Protein AF-A0A2N0NJ42-F1 (afdb_monomer_lite)

Organism: NCBI:txid588596

Sequence (365 aa):
MCVWKLEKQKLGLGYQCKKGYKSMCVGWPGNDHNTCGKKFIERLTKAIWYIDPHLEKLRSRGCHLPLLFSSLPVYQQNGVYNEYYQRMKKKKSQLTRLELFQLANSIELSLAESWASKDSWQEVVLNVFELTSMMKKYFDHLDNTNNNMKALHESENPAREPSTNCNVRLISKCDEREIDSRYHSLDSDLTNRELFDFIDLNLYVPDDPIKKHDFIRNIQLSVLTGLYRYPHGNYLGTLNFIWREPDTNEINEDYETLKAQMIIRINDIIPVYCTRQMRKNVFQKYFLVRNLSKPVLRMLYHDLTGDASLANDKISKEMEERLRLMMLLEDLSIIIDLRTNNGFQGSKFDIFWDEFNRYFNEVIK

pLDDT: mean 83.14, std 11.49, range [41.06, 95.75]

Structure (mmCIF, N/CA/C/O backbone):
data_AF-A0A2N0NJ42-F1
#
_entry.id   AF-A0A2N0NJ42-F1
#
loop_
_atom_site.group_PDB
_atom_site.id
_atom_site.type_symbol
_atom_site.label_atom_id
_atom_site.label_alt_id
_atom_site.label_comp_id
_atom_site.label_asym_id
_atom_site.label_entity_id
_atom_site.label_seq_id
_atom_site.pdbx_PDB_ins_code
_atom_site.Cartn_x
_atom_site.Cartn_y
_atom_site.Cartn_z
_atom_site.occupancy
_atom_site.B_iso_or_equiv
_atom_site.auth_seq_id
_atom_site.auth_comp_id
_atom_site.auth_asym_id
_atom_site.auth_atom_id
_atom_site.pdbx_PDB_model_num
ATOM 1 N N . MET A 1 1 ? -3.484 -9.681 -35.827 1.00 44.56 1 MET A N 1
ATOM 2 C CA . MET A 1 1 ? -3.671 -8.237 -36.121 1.00 44.56 1 MET A CA 1
ATOM 3 C C . MET A 1 1 ? -3.035 -7.270 -35.097 1.00 44.56 1 MET A C 1
ATOM 5 O O . MET A 1 1 ? -2.786 -6.130 -35.461 1.00 44.56 1 MET A O 1
ATOM 9 N N . CYS A 1 2 ? -2.727 -7.678 -33.850 1.00 55.16 2 CYS A N 1
ATOM 10 C CA . CYS A 1 2 ? -2.165 -6.769 -32.826 1.00 55.16 2 CYS A CA 1
ATOM 11 C C . CYS A 1 2 ? -0.642 -6.527 -32.889 1.00 55.16 2 CYS A C 1
ATOM 13 O O . CYS A 1 2 ? -0.209 -5.415 -32.610 1.00 55.16 2 CYS A O 1
ATOM 15 N N . VAL A 1 3 ? 0.169 -7.524 -33.266 1.00 51.09 3 VAL A N 1
ATOM 16 C CA . VAL A 1 3 ? 1.648 -7.420 -33.233 1.00 51.09 3 VAL A CA 1
ATOM 17 C C . VAL A 1 3 ? 2.171 -6.380 -34.232 1.00 51.09 3 VAL A C 1
ATOM 19 O O . VAL A 1 3 ? 2.843 -5.437 -33.833 1.00 51.09 3 VAL A O 1
ATOM 22 N N . TRP A 1 4 ? 1.732 -6.458 -35.491 1.00 46.22 4 TRP A N 1
ATOM 23 C CA . TRP A 1 4 ? 2.083 -5.503 -36.554 1.00 46.22 4 TRP A CA 1
ATOM 24 C C . TRP A 1 4 ? 1.741 -4.044 -36.213 1.00 46.22 4 TRP A C 1
ATOM 26 O O . TRP A 1 4 ? 2.447 -3.113 -36.596 1.00 46.22 4 TRP A O 1
ATOM 36 N N . LYS A 1 5 ? 0.651 -3.820 -35.469 1.00 57.94 5 LYS A N 1
ATOM 37 C CA . LYS A 1 5 ? 0.201 -2.475 -35.082 1.00 57.94 5 LYS A CA 1
ATOM 38 C C . LYS A 1 5 ? 1.045 -1.902 -33.935 1.00 57.94 5 LYS A C 1
ATOM 40 O O . LYS A 1 5 ? 1.332 -0.708 -33.940 1.00 57.94 5 LYS A O 1
ATOM 45 N N . LEU A 1 6 ? 1.490 -2.753 -33.007 1.00 58.47 6 LEU A N 1
ATOM 46 C CA . LEU A 1 6 ? 2.429 -2.393 -31.936 1.00 58.47 6 LEU A CA 1
ATOM 47 C C . LEU A 1 6 ? 3.830 -2.111 -32.474 1.00 58.47 6 LEU A C 1
ATOM 49 O O . LEU A 1 6 ? 4.470 -1.148 -32.058 1.00 58.47 6 LEU A O 1
ATOM 53 N N . GLU A 1 7 ? 4.292 -2.914 -33.429 1.00 60.84 7 GLU A N 1
ATOM 54 C CA . GLU A 1 7 ? 5.552 -2.662 -34.127 1.00 60.84 7 GLU A CA 1
ATOM 55 C C . GLU A 1 7 ? 5.506 -1.336 -34.882 1.00 60.84 7 GLU A C 1
ATOM 57 O O . GLU A 1 7 ? 6.437 -0.545 -34.764 1.00 60.84 7 GLU A O 1
ATOM 62 N N . LYS A 1 8 ? 4.391 -1.014 -35.551 1.00 66.00 8 LYS A N 1
ATOM 63 C CA . LYS A 1 8 ? 4.207 0.288 -36.212 1.00 66.00 8 LYS A CA 1
ATOM 64 C C . LYS A 1 8 ? 4.273 1.471 -35.234 1.00 66.00 8 LYS A C 1
ATOM 66 O O . LYS A 1 8 ? 4.856 2.497 -35.573 1.00 66.00 8 LYS A O 1
ATOM 71 N N . GLN A 1 9 ? 3.726 1.336 -34.024 1.00 68.81 9 GLN A N 1
ATOM 72 C CA . GLN A 1 9 ? 3.813 2.376 -32.986 1.00 68.81 9 GLN A CA 1
ATOM 73 C C . GLN A 1 9 ? 5.237 2.534 -32.436 1.00 68.81 9 GLN A C 1
ATOM 75 O O . GLN A 1 9 ? 5.729 3.657 -32.332 1.00 68.81 9 GLN A O 1
ATOM 80 N N . LYS A 1 10 ? 5.934 1.424 -32.157 1.00 74.50 10 LYS A N 1
ATOM 81 C CA . LYS A 1 10 ? 7.351 1.441 -31.753 1.00 74.50 10 LYS A CA 1
ATOM 82 C C . LYS A 1 10 ? 8.243 2.067 -32.825 1.00 74.50 10 LYS A C 1
ATOM 84 O O . LYS A 1 10 ? 9.099 2.888 -32.509 1.00 74.50 10 LYS A O 1
ATOM 89 N N . LEU A 1 11 ? 8.016 1.723 -34.092 1.00 72.56 11 LEU A N 1
ATOM 90 C CA . LEU A 1 11 ? 8.707 2.327 -35.234 1.00 72.56 11 LEU A CA 1
ATOM 91 C C . LEU A 1 11 ? 8.411 3.829 -35.341 1.00 72.56 11 LEU A C 1
ATOM 93 O O . LEU A 1 11 ? 9.320 4.605 -35.626 1.00 72.56 11 LEU A O 1
ATOM 97 N N . GLY A 1 12 ? 7.171 4.242 -35.061 1.00 75.88 12 GLY A N 1
ATOM 98 C CA . GLY A 1 12 ? 6.774 5.648 -34.989 1.00 75.88 12 GLY A CA 1
ATOM 99 C C . GLY A 1 12 ? 7.553 6.429 -33.929 1.00 75.88 12 GLY A C 1
ATOM 100 O O . GLY A 1 12 ? 8.094 7.486 -34.242 1.00 75.88 12 GLY A O 1
ATOM 101 N N . LEU A 1 13 ? 7.684 5.889 -32.714 1.00 77.69 13 LEU A N 1
ATOM 102 C CA . LEU A 1 13 ? 8.493 6.492 -31.647 1.00 77.69 13 LEU A CA 1
ATOM 103 C C . LEU A 1 13 ? 9.969 6.617 -32.058 1.00 77.69 13 LEU A C 1
ATOM 105 O O . LEU A 1 13 ? 10.542 7.702 -31.977 1.00 77.69 13 LEU A O 1
ATOM 109 N N . GLY A 1 14 ? 10.562 5.541 -32.585 1.00 74.25 14 GLY A N 1
ATOM 110 C CA . GLY A 1 14 ? 11.945 5.567 -33.069 1.00 74.25 14 GLY A CA 1
ATOM 111 C C . GLY A 1 14 ? 12.169 6.576 -34.204 1.00 74.25 14 GLY A C 1
ATOM 112 O O . GLY A 1 14 ? 13.218 7.218 -34.264 1.00 74.25 14 GLY A O 1
ATOM 113 N N . TYR A 1 15 ? 11.180 6.769 -35.083 1.00 78.62 15 TYR A N 1
ATOM 114 C CA . TYR A 1 15 ? 11.220 7.797 -36.126 1.00 78.62 15 TYR A CA 1
ATOM 115 C C . TYR A 1 15 ? 11.173 9.217 -35.548 1.00 78.62 15 TYR A C 1
ATOM 117 O O . TYR A 1 15 ? 11.926 10.075 -36.005 1.00 78.62 15 TYR A O 1
ATOM 125 N N . GLN A 1 16 ? 10.348 9.472 -34.527 1.00 77.62 16 GLN A N 1
ATOM 126 C CA . GLN A 1 16 ? 10.297 10.786 -33.873 1.00 77.62 16 GLN A CA 1
ATOM 127 C C . GLN A 1 16 ? 11.609 11.116 -33.157 1.00 77.62 16 GLN A C 1
ATOM 129 O O . GLN A 1 16 ? 12.116 12.224 -33.318 1.00 77.62 16 GLN A O 1
ATOM 134 N N . CYS A 1 17 ? 12.223 10.145 -32.471 1.00 75.38 17 CYS A N 1
ATOM 135 C CA . CYS A 1 17 ? 13.558 10.323 -31.894 1.00 75.38 17 CYS A CA 1
ATOM 136 C C . CYS A 1 17 ? 14.588 10.682 -32.978 1.00 75.38 17 CYS A C 1
ATOM 138 O O . CYS A 1 17 ? 15.309 11.666 -32.843 1.00 75.38 17 CYS A O 1
ATOM 140 N N . LYS A 1 18 ? 14.598 9.959 -34.109 1.00 75.75 18 LYS A N 1
ATOM 141 C CA . LYS A 1 18 ? 15.467 10.281 -35.258 1.00 75.75 18 LYS A CA 1
ATOM 142 C C . LYS A 1 18 ? 15.214 11.680 -35.828 1.00 75.75 18 LYS A C 1
ATOM 144 O O . LYS A 1 18 ? 16.163 12.352 -36.223 1.00 75.75 18 LYS A O 1
ATOM 149 N N . LYS A 1 19 ? 13.955 12.122 -35.887 1.00 72.38 19 LYS A N 1
ATOM 150 C CA . LYS A 1 19 ? 13.593 13.463 -36.364 1.00 72.38 19 LYS A CA 1
ATOM 151 C C . LYS A 1 19 ? 14.118 14.554 -35.423 1.00 72.38 19 LYS A C 1
ATOM 153 O O . LYS A 1 19 ? 14.663 15.532 -35.923 1.00 72.38 19 LYS A O 1
ATOM 158 N N . GLY A 1 20 ? 14.024 14.346 -34.107 1.00 71.75 20 GLY A N 1
ATOM 159 C CA . GLY A 1 20 ? 14.600 15.238 -33.092 1.00 71.75 20 GLY A CA 1
ATOM 160 C C . GLY A 1 20 ? 16.122 15.377 -33.217 1.00 71.75 20 GLY A C 1
ATOM 161 O O . GLY A 1 20 ? 16.655 16.483 -33.209 1.00 71.75 20 GLY A O 1
ATOM 162 N N . TYR A 1 21 ? 16.822 14.268 -33.464 1.00 76.25 21 TYR A N 1
ATOM 163 C CA . TYR A 1 21 ? 18.265 14.289 -33.730 1.00 76.25 21 TYR A CA 1
ATOM 164 C C . TYR A 1 21 ? 18.620 15.047 -35.012 1.00 76.25 21 TYR A C 1
ATOM 166 O O . TYR A 1 21 ? 19.547 15.854 -35.028 1.00 76.25 21 TYR A O 1
ATOM 174 N N . LYS A 1 22 ? 17.828 14.873 -36.075 1.00 70.12 22 LYS A N 1
ATOM 175 C CA . LYS A 1 22 ? 18.026 15.617 -37.323 1.00 70.12 22 LYS A CA 1
ATOM 176 C C . LYS A 1 22 ? 17.839 17.129 -37.137 1.00 70.12 22 LYS A C 1
ATOM 178 O O . LYS A 1 22 ? 18.573 17.889 -37.758 1.00 70.12 22 LYS A O 1
ATOM 183 N N . SER A 1 23 ? 16.900 17.571 -36.293 1.00 69.12 23 SER A N 1
ATOM 184 C CA . SER A 1 23 ? 16.742 19.000 -35.967 1.00 69.12 23 SER A CA 1
ATOM 185 C C . SER A 1 23 ? 17.888 19.574 -35.131 1.00 69.12 23 SER A C 1
ATOM 187 O O . SER A 1 23 ? 18.115 20.774 -35.191 1.00 69.12 23 SER A O 1
ATOM 189 N N . MET A 1 24 ? 18.632 18.729 -34.414 1.00 71.75 24 MET A N 1
ATOM 190 C CA . MET A 1 24 ? 19.851 19.105 -33.684 1.00 71.75 24 MET A CA 1
ATOM 191 C C . MET A 1 24 ? 21.114 19.030 -34.557 1.00 71.75 24 MET A C 1
ATOM 193 O O . MET A 1 24 ? 22.224 19.155 -34.053 1.00 71.75 24 MET A O 1
ATOM 197 N N . CYS A 1 25 ? 20.964 18.802 -35.868 1.00 76.81 25 CYS A N 1
ATOM 198 C CA . CYS A 1 25 ? 22.069 18.640 -36.816 1.00 76.81 25 CYS A CA 1
ATOM 199 C C . CYS A 1 25 ? 23.041 17.495 -36.466 1.00 76.81 25 CYS A C 1
ATOM 201 O O . CYS A 1 25 ? 24.191 17.508 -36.906 1.00 76.81 25 CYS A O 1
ATOM 203 N N . VAL A 1 26 ? 22.580 16.474 -35.731 1.00 77.56 26 VAL A N 1
ATOM 204 C CA . VAL A 1 26 ? 23.388 15.294 -35.386 1.00 77.56 26 VAL A CA 1
ATOM 205 C C . VAL A 1 26 ? 22.998 14.070 -36.211 1.00 77.56 26 VAL A C 1
ATOM 207 O O . VAL A 1 26 ? 21.842 13.876 -36.598 1.00 77.56 26 VAL A O 1
ATOM 210 N N . GLY A 1 27 ? 23.978 13.210 -36.483 1.00 77.88 27 GLY A N 1
ATOM 211 C CA . GLY A 1 27 ? 23.782 11.980 -37.241 1.00 77.88 27 GLY A CA 1
ATOM 212 C C . GLY A 1 27 ? 25.034 11.108 -37.287 1.00 77.88 27 GLY A C 1
ATOM 213 O O . GLY A 1 27 ? 26.132 11.544 -36.938 1.00 77.88 27 GLY A O 1
ATOM 214 N N . TRP A 1 28 ? 24.860 9.854 -37.704 1.00 78.56 28 TRP A N 1
ATOM 215 C CA . TRP A 1 28 ? 25.969 8.930 -37.936 1.00 78.56 28 TRP A CA 1
ATOM 216 C C . TRP A 1 28 ? 26.387 8.999 -39.411 1.00 78.56 28 TRP A C 1
ATOM 218 O O . TRP A 1 28 ? 25.567 8.666 -40.272 1.00 78.56 28 TRP A O 1
ATOM 228 N N . PRO A 1 29 ? 27.617 9.441 -39.727 1.00 69.69 29 PRO A N 1
ATOM 229 C CA . PRO A 1 29 ? 28.113 9.457 -41.099 1.00 69.69 29 PRO A CA 1
ATOM 230 C C . PRO A 1 29 ? 28.408 8.034 -41.602 1.00 69.69 29 PRO A C 1
ATOM 232 O O . PRO A 1 29 ? 28.677 7.127 -40.818 1.00 69.69 29 PRO A O 1
ATOM 235 N N . GLY A 1 30 ? 28.390 7.829 -42.921 1.00 70.31 30 GLY A N 1
ATOM 236 C CA . GLY A 1 30 ? 28.751 6.539 -43.526 1.00 70.31 30 GLY A CA 1
ATOM 237 C C . GLY A 1 30 ? 27.821 5.394 -43.110 1.00 70.31 30 GLY A C 1
ATOM 238 O O . GLY A 1 30 ? 26.635 5.615 -42.900 1.00 70.31 30 GLY A O 1
ATOM 239 N N . ASN A 1 31 ? 28.338 4.167 -42.985 1.00 71.88 31 ASN A N 1
ATOM 240 C CA . ASN A 1 31 ? 27.545 2.974 -42.639 1.00 71.88 31 ASN A CA 1
ATOM 241 C C . ASN A 1 31 ? 27.185 2.855 -41.144 1.00 71.88 31 ASN A C 1
ATOM 243 O O . ASN A 1 31 ? 26.395 1.981 -40.777 1.00 71.88 31 ASN A O 1
ATOM 247 N N . ASP A 1 32 ? 27.690 3.748 -40.292 1.00 73.94 32 ASP A N 1
ATOM 248 C CA . ASP A 1 32 ? 27.489 3.714 -38.837 1.00 73.94 32 ASP A CA 1
ATOM 249 C C . ASP A 1 32 ? 26.013 3.883 -38.431 1.00 73.94 32 ASP A C 1
ATOM 251 O O . ASP A 1 32 ? 25.549 3.333 -37.428 1.00 73.94 32 ASP A O 1
ATOM 255 N N . HIS A 1 33 ? 25.210 4.558 -39.264 1.00 73.69 33 HIS A N 1
ATOM 256 C CA . HIS A 1 33 ? 23.763 4.665 -39.052 1.00 73.69 33 HIS A CA 1
ATOM 257 C C . HIS A 1 33 ? 23.048 3.301 -39.070 1.00 73.69 33 HIS A C 1
ATOM 259 O O . HIS A 1 33 ? 22.023 3.140 -38.401 1.00 73.69 33 HIS A O 1
ATOM 265 N N . ASN A 1 34 ? 23.589 2.315 -39.799 1.00 74.75 34 ASN A N 1
ATOM 266 C CA . ASN A 1 34 ? 23.042 0.959 -39.901 1.00 74.75 34 ASN A CA 1
ATOM 267 C C . ASN A 1 34 ? 23.583 0.003 -38.829 1.00 74.75 34 ASN A C 1
ATOM 269 O O . ASN A 1 34 ? 23.025 -1.083 -38.657 1.00 74.75 34 ASN A O 1
ATOM 273 N N . THR A 1 35 ? 24.621 0.397 -38.087 1.00 82.69 35 THR A N 1
ATOM 274 C CA . THR A 1 35 ? 25.261 -0.426 -37.053 1.00 82.69 35 THR A CA 1
ATOM 275 C C . THR A 1 35 ? 24.996 0.148 -35.657 1.00 82.69 35 THR A C 1
ATOM 277 O O . THR A 1 35 ? 23.989 -0.203 -35.033 1.00 82.69 35 THR A O 1
ATOM 280 N N . CYS A 1 36 ? 25.860 1.031 -35.158 1.00 83.44 36 CYS A N 1
ATOM 281 C CA . CYS A 1 36 ? 25.768 1.650 -33.837 1.00 83.44 36 CYS A CA 1
ATOM 282 C C . CYS A 1 36 ? 24.525 2.528 -33.691 1.00 83.44 36 CYS A C 1
ATOM 284 O O . CYS A 1 36 ? 23.776 2.378 -32.721 1.00 83.44 36 CYS A O 1
ATOM 286 N N . GLY A 1 37 ? 24.236 3.367 -34.690 1.00 83.75 37 GLY A N 1
ATOM 287 C CA . GLY A 1 37 ? 23.087 4.270 -34.653 1.00 83.75 37 GLY A CA 1
ATOM 288 C C . GLY A 1 37 ? 21.761 3.523 -34.555 1.00 83.75 37 GLY A C 1
ATOM 289 O O . GLY A 1 37 ? 20.930 3.820 -33.697 1.00 83.75 37 GLY A O 1
ATOM 290 N N . LYS A 1 38 ? 21.572 2.478 -35.369 1.00 85.62 38 LYS A N 1
ATOM 291 C CA . LYS A 1 38 ? 20.381 1.621 -35.296 1.00 85.62 38 LYS A CA 1
ATOM 292 C C . LYS A 1 38 ? 20.224 0.981 -33.914 1.00 85.62 38 LYS A C 1
ATOM 294 O O . LYS A 1 38 ? 19.142 1.074 -33.334 1.00 85.62 38 LYS A O 1
ATOM 299 N N . LYS A 1 39 ? 21.290 0.381 -33.371 1.00 88.75 39 LYS A N 1
ATOM 300 C CA . LYS A 1 39 ? 21.270 -0.256 -32.041 1.00 88.75 39 LYS A CA 1
ATOM 301 C C . LYS A 1 39 ? 20.920 0.740 -30.938 1.00 88.75 39 LYS A C 1
ATOM 303 O O . LYS A 1 39 ? 20.101 0.421 -30.077 1.00 88.75 39 LYS A O 1
ATOM 308 N N . PHE A 1 40 ? 21.498 1.938 -30.978 1.00 90.38 40 PHE A N 1
ATOM 309 C CA . PHE A 1 40 ? 21.210 2.995 -30.015 1.00 90.38 40 PHE A CA 1
ATOM 310 C C . PHE A 1 40 ? 19.736 3.419 -30.057 1.00 90.38 40 PHE A C 1
ATOM 312 O O . PHE A 1 40 ? 19.066 3.403 -29.024 1.00 90.38 40 PHE A O 1
ATOM 319 N N . ILE A 1 41 ? 19.191 3.698 -31.249 1.00 87.75 41 ILE A N 1
ATOM 320 C CA . ILE A 1 41 ? 17.772 4.061 -31.399 1.00 87.75 41 ILE A CA 1
ATOM 321 C C . ILE A 1 41 ? 16.857 2.932 -30.923 1.00 87.75 41 ILE A C 1
ATOM 323 O O . ILE A 1 41 ? 15.852 3.197 -30.267 1.00 87.75 41 ILE A O 1
ATOM 327 N N . GLU A 1 42 ? 17.184 1.674 -31.218 1.00 90.00 42 GLU A N 1
ATOM 328 C CA . GLU A 1 42 ? 16.402 0.526 -30.751 1.00 90.00 42 GLU A CA 1
ATOM 329 C C . GLU A 1 42 ? 16.406 0.402 -29.223 1.00 90.00 42 GLU A C 1
ATOM 331 O O . GLU A 1 42 ? 15.350 0.171 -28.632 1.00 90.00 42 GLU A O 1
ATOM 336 N N . ARG A 1 43 ? 17.566 0.575 -28.577 1.00 93.19 43 ARG A N 1
ATOM 337 C CA . ARG A 1 43 ? 17.706 0.568 -27.110 1.00 93.19 43 ARG A CA 1
ATOM 338 C C . ARG A 1 43 ? 16.890 1.693 -26.474 1.00 93.19 43 ARG A C 1
ATOM 340 O O . ARG A 1 43 ? 16.089 1.435 -25.577 1.00 93.19 43 ARG A O 1
ATOM 347 N N . LEU A 1 44 ? 17.015 2.905 -27.008 1.00 91.81 44 LEU A N 1
ATOM 348 C CA . LEU A 1 44 ? 16.295 4.087 -26.538 1.00 91.81 44 LEU A CA 1
ATOM 349 C C . LEU A 1 44 ? 14.778 3.950 -26.722 1.00 91.81 44 LEU A C 1
ATOM 351 O O . LEU A 1 44 ? 14.011 4.177 -25.790 1.00 91.81 44 LEU A O 1
ATOM 355 N N . THR A 1 45 ? 14.342 3.481 -27.892 1.00 90.38 45 THR A N 1
ATOM 356 C CA . THR A 1 45 ? 12.924 3.227 -28.183 1.00 90.38 45 THR A CA 1
ATOM 357 C C . THR A 1 45 ? 12.354 2.176 -27.235 1.00 90.38 45 THR A C 1
ATOM 359 O O . THR A 1 45 ? 11.255 2.357 -26.718 1.00 90.38 45 THR A O 1
ATOM 362 N N . LYS A 1 46 ? 13.090 1.085 -26.970 1.00 91.81 46 LYS A N 1
ATOM 363 C CA . LYS A 1 46 ? 12.670 0.046 -26.014 1.00 91.81 46 LYS A CA 1
ATOM 364 C C . LYS A 1 46 ? 12.515 0.607 -24.602 1.00 91.81 46 LYS A C 1
ATOM 366 O O . LYS A 1 46 ? 11.517 0.297 -23.955 1.00 91.81 46 LYS A O 1
ATOM 371 N N . ALA A 1 47 ? 13.461 1.430 -24.151 1.00 93.12 47 ALA A N 1
ATOM 372 C CA . ALA A 1 47 ? 13.409 2.031 -22.826 1.00 93.12 47 ALA A CA 1
ATOM 373 C C . ALA A 1 47 ? 12.223 2.984 -22.681 1.00 93.12 47 ALA A C 1
ATOM 375 O O . ALA A 1 47 ? 11.402 2.781 -21.788 1.00 93.12 47 ALA A O 1
ATOM 376 N N . ILE A 1 48 ? 12.083 3.950 -23.599 1.00 91.69 48 ILE A N 1
ATOM 377 C CA . ILE A 1 48 ? 10.974 4.913 -23.586 1.00 91.69 48 ILE A CA 1
ATOM 378 C C . ILE A 1 48 ? 9.642 4.167 -23.657 1.00 91.69 48 ILE A C 1
ATOM 380 O O . ILE A 1 48 ? 8.796 4.366 -22.797 1.00 91.69 48 ILE A O 1
ATOM 384 N N . TRP A 1 49 ? 9.484 3.222 -24.588 1.00 90.75 49 TRP A N 1
ATOM 385 C CA . TRP A 1 49 ? 8.262 2.421 -24.723 1.00 90.75 49 TRP A CA 1
ATOM 386 C C . TRP A 1 49 ? 7.842 1.704 -23.431 1.00 90.75 49 TRP A C 1
ATOM 388 O O . TRP A 1 49 ? 6.648 1.542 -23.162 1.00 90.75 49 TRP A O 1
ATOM 398 N N . TYR A 1 50 ? 8.818 1.230 -22.657 1.00 92.00 50 TYR A N 1
ATOM 399 C CA . TYR A 1 50 ? 8.587 0.503 -21.415 1.00 92.00 50 TYR A CA 1
ATOM 400 C C . TYR A 1 50 ? 8.133 1.426 -20.273 1.00 92.00 50 TYR A C 1
ATOM 402 O O . TYR A 1 50 ? 7.198 1.088 -19.548 1.00 92.00 50 TYR A O 1
ATOM 410 N N . ILE A 1 51 ? 8.739 2.610 -20.140 1.00 92.56 51 ILE A N 1
ATOM 411 C CA . ILE A 1 51 ? 8.389 3.582 -19.087 1.00 92.56 51 ILE A CA 1
ATOM 412 C C . ILE A 1 51 ? 7.160 4.433 -19.423 1.00 92.56 51 ILE A C 1
ATOM 414 O O . ILE A 1 51 ? 6.512 4.957 -18.518 1.00 92.56 51 ILE A O 1
ATOM 418 N N . ASP A 1 52 ? 6.825 4.546 -20.705 1.00 90.88 52 ASP A N 1
ATOM 419 C CA . ASP A 1 52 ? 5.801 5.437 -21.242 1.00 90.88 52 ASP A CA 1
ATOM 420 C C . ASP A 1 52 ? 4.420 5.321 -20.554 1.00 90.88 52 ASP A C 1
ATOM 422 O O . ASP A 1 52 ? 3.858 6.334 -20.131 1.00 90.88 52 ASP A O 1
ATOM 426 N N . PRO A 1 53 ? 3.884 4.115 -20.268 1.00 90.00 53 PRO A N 1
ATOM 427 C CA . PRO A 1 53 ? 2.612 3.986 -19.550 1.00 90.00 53 PRO A CA 1
ATOM 428 C C . PRO A 1 53 ? 2.658 4.436 -18.079 1.00 90.00 53 PRO A C 1
ATOM 430 O O . PRO A 1 53 ? 1.611 4.449 -17.416 1.00 90.00 53 PRO A O 1
ATOM 433 N N . HIS A 1 54 ? 3.844 4.737 -17.546 1.00 90.94 54 HIS A N 1
ATOM 434 C CA . HIS A 1 54 ? 4.125 4.970 -16.131 1.00 90.94 54 HIS A CA 1
ATOM 435 C C . HIS A 1 54 ? 4.710 6.358 -15.839 1.00 90.94 54 HIS A C 1
ATOM 437 O O . HIS A 1 54 ? 5.093 6.604 -14.696 1.00 90.94 54 HIS A O 1
ATOM 443 N N . LEU A 1 55 ? 4.745 7.273 -16.814 1.00 90.50 55 LEU A N 1
ATOM 444 C CA . LEU A 1 55 ? 5.360 8.597 -16.657 1.00 90.50 55 LEU A CA 1
ATOM 445 C C . LEU A 1 55 ? 4.792 9.400 -15.475 1.00 90.50 55 LEU A C 1
ATOM 447 O O . LEU A 1 55 ? 5.565 9.973 -14.717 1.00 90.50 55 LEU A O 1
ATOM 451 N N . GLU A 1 56 ? 3.481 9.362 -15.222 1.00 89.88 56 GLU A N 1
ATOM 452 C CA . GLU A 1 56 ? 2.883 10.021 -14.042 1.00 89.88 56 GLU A CA 1
ATOM 453 C C . GLU A 1 56 ? 3.350 9.397 -12.712 1.00 89.88 56 GLU A C 1
ATOM 455 O O . GLU A 1 56 ? 3.627 10.088 -11.727 1.00 89.88 56 GLU A O 1
ATOM 460 N N . LYS A 1 57 ? 3.521 8.069 -12.683 1.00 90.62 57 LYS A N 1
ATOM 461 C CA . LYS A 1 57 ? 4.045 7.360 -11.506 1.00 90.62 57 LYS A CA 1
ATOM 462 C C . LYS A 1 57 ? 5.512 7.722 -11.261 1.00 90.62 57 LYS A C 1
ATOM 464 O O . LYS A 1 57 ? 5.909 7.872 -10.111 1.00 90.62 57 LYS A O 1
ATOM 469 N N . LEU A 1 58 ? 6.303 7.866 -12.322 1.00 91.81 58 LEU A N 1
ATOM 470 C CA . LEU A 1 58 ? 7.691 8.319 -12.238 1.00 91.81 58 LEU A CA 1
ATOM 471 C C . LEU A 1 58 ? 7.756 9.780 -11.763 1.00 91.81 58 LEU A C 1
ATOM 473 O O . LEU A 1 58 ? 8.478 10.084 -10.813 1.00 91.81 58 LEU A O 1
ATOM 477 N N . ARG A 1 59 ? 6.913 10.656 -12.321 1.00 92.06 59 ARG A N 1
ATOM 478 C CA . ARG A 1 59 ? 6.823 12.077 -11.956 1.00 92.06 59 ARG A CA 1
ATOM 479 C C . ARG A 1 59 ? 6.508 12.283 -10.475 1.00 92.06 59 ARG A C 1
ATOM 481 O O . ARG A 1 59 ? 7.198 13.055 -9.820 1.00 92.06 59 ARG A O 1
ATOM 488 N N . SER A 1 60 ? 5.547 11.543 -9.915 1.00 91.44 60 SER A N 1
ATOM 489 C CA . SER A 1 60 ? 5.224 11.613 -8.472 1.00 91.44 60 SER A CA 1
ATOM 490 C C . SER A 1 60 ? 6.369 11.171 -7.547 1.00 91.44 60 SER A C 1
ATOM 492 O O . SER A 1 60 ? 6.325 11.418 -6.345 1.00 91.44 60 SER A O 1
ATOM 494 N N . ARG A 1 61 ? 7.414 10.534 -8.091 1.00 90.00 61 ARG A N 1
ATOM 495 C CA . ARG A 1 61 ? 8.649 10.161 -7.382 1.00 90.00 61 ARG A CA 1
ATOM 496 C C . ARG A 1 61 ? 9.841 11.047 -7.762 1.00 90.00 61 ARG A C 1
ATOM 498 O O . ARG A 1 61 ? 10.988 10.670 -7.528 1.00 90.00 61 ARG A O 1
ATOM 505 N N . GLY A 1 62 ? 9.588 12.204 -8.377 1.00 91.31 62 GLY A N 1
ATOM 506 C CA . GLY A 1 62 ? 10.623 13.135 -8.830 1.00 91.31 62 GLY A CA 1
ATOM 507 C C . GLY A 1 62 ? 11.525 12.553 -9.922 1.00 91.31 62 GLY A C 1
ATOM 508 O O . GLY A 1 62 ? 12.704 12.903 -9.995 1.00 91.31 62 GLY A O 1
ATO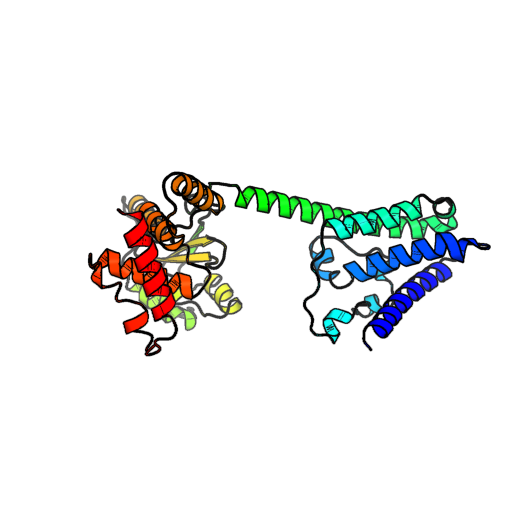M 509 N N . CYS A 1 63 ? 11.015 11.600 -10.706 1.00 92.81 63 CYS A N 1
ATOM 510 C CA . CYS A 1 63 ? 11.685 11.015 -11.864 1.00 92.81 63 CYS A CA 1
ATOM 511 C C . CYS A 1 63 ? 11.041 11.614 -13.122 1.00 92.81 63 CYS A C 1
ATOM 513 O O . CYS A 1 63 ? 10.013 11.125 -13.593 1.00 92.81 63 CYS A O 1
ATOM 515 N N . HIS A 1 64 ? 11.602 12.722 -13.605 1.00 92.06 64 HIS A N 1
ATOM 516 C CA . HIS A 1 64 ? 11.071 13.471 -14.743 1.00 92.06 64 HIS A CA 1
ATOM 517 C C . HIS A 1 64 ? 11.734 13.034 -16.043 1.00 92.06 64 HIS A C 1
ATOM 519 O O . HIS A 1 64 ? 12.934 12.775 -16.080 1.00 92.06 64 HIS A O 1
ATOM 525 N N . LEU A 1 65 ? 10.937 12.977 -17.110 1.00 92.44 65 LEU A N 1
ATOM 526 C CA . LEU A 1 65 ? 11.446 12.684 -18.440 1.00 92.44 65 LEU A CA 1
ATOM 527 C C . LEU A 1 65 ? 12.301 13.874 -18.933 1.00 92.44 65 LEU A C 1
ATOM 529 O O . LEU A 1 65 ? 11.810 15.003 -18.859 1.00 92.44 65 LEU A O 1
ATOM 533 N N . PRO A 1 66 ? 13.524 13.648 -19.453 1.00 93.44 66 PRO A N 1
ATOM 534 C CA . PRO A 1 66 ? 14.403 14.720 -19.935 1.00 93.44 66 PRO A CA 1
ATOM 535 C C . PRO A 1 66 ? 13.763 15.597 -21.017 1.00 93.44 66 PRO A C 1
ATOM 537 O O . PRO A 1 66 ? 12.849 15.158 -21.727 1.00 93.44 66 PRO A O 1
ATOM 540 N N . LEU A 1 67 ? 14.246 16.832 -21.168 1.00 88.75 67 LEU A N 1
ATOM 541 C CA . LEU A 1 67 ? 13.657 17.850 -22.054 1.00 88.75 67 LEU A CA 1
ATOM 542 C C . LEU A 1 67 ? 13.574 17.396 -23.515 1.00 88.75 67 LEU A C 1
ATOM 544 O O . LEU A 1 67 ? 12.535 17.548 -24.163 1.00 88.75 67 LEU A O 1
ATOM 548 N N . LEU A 1 68 ? 14.628 16.752 -24.016 1.00 87.75 68 LEU A N 1
ATOM 549 C CA . LEU A 1 68 ? 14.662 16.205 -25.372 1.00 87.75 68 LEU A CA 1
ATOM 550 C C . LEU A 1 68 ? 13.515 15.220 -25.641 1.00 87.75 68 LEU A C 1
ATOM 552 O O . LEU A 1 68 ? 12.971 15.179 -26.741 1.00 87.75 68 LEU A O 1
ATOM 556 N N . PHE A 1 69 ? 13.150 14.406 -24.651 1.00 88.81 69 PHE A N 1
ATOM 557 C CA . PHE A 1 69 ? 12.108 13.399 -24.828 1.00 88.81 69 PHE A CA 1
ATOM 558 C C . PHE A 1 69 ? 10.732 13.948 -24.475 1.00 88.81 69 PHE A C 1
ATOM 560 O O . PHE A 1 69 ? 9.778 13.632 -25.168 1.00 88.81 69 PHE A O 1
ATOM 567 N N . SER A 1 70 ? 10.607 14.790 -23.449 1.00 87.94 70 SER A N 1
ATOM 568 C CA . SER A 1 70 ? 9.327 15.407 -23.065 1.00 87.94 70 SER A CA 1
ATOM 569 C C . SER A 1 70 ? 8.804 16.412 -24.095 1.00 87.94 70 SER A C 1
ATOM 571 O O . SER A 1 70 ? 7.594 16.591 -24.204 1.00 87.94 70 SER A O 1
ATOM 573 N N . SER A 1 71 ? 9.686 16.996 -24.911 1.00 86.81 71 SER A N 1
ATOM 574 C CA . SER A 1 71 ? 9.319 17.846 -26.052 1.00 86.81 71 SER A CA 1
ATOM 575 C C . SER A 1 71 ? 8.779 17.077 -27.267 1.00 86.81 71 SER A C 1
ATOM 577 O O . SER A 1 71 ? 8.375 17.694 -28.253 1.00 86.81 71 SER A O 1
ATOM 579 N N . LEU A 1 72 ? 8.723 15.740 -27.225 1.00 86.62 72 LEU A N 1
ATOM 580 C CA . LEU A 1 72 ? 8.134 14.962 -28.311 1.00 86.62 72 LEU A CA 1
ATOM 581 C C . LEU A 1 72 ? 6.634 15.300 -28.483 1.00 86.62 72 LEU A C 1
ATOM 583 O O . LEU A 1 72 ? 5.913 15.384 -27.486 1.00 86.62 72 LEU A O 1
ATOM 587 N N . PRO A 1 73 ? 6.115 15.399 -29.728 1.00 83.88 73 PRO A N 1
ATOM 588 C CA . PRO A 1 73 ? 4.775 15.942 -29.996 1.00 83.88 73 PRO A CA 1
ATOM 589 C C . PRO A 1 73 ? 3.634 15.252 -29.240 1.00 83.88 73 PRO A C 1
ATOM 591 O O . PRO A 1 73 ? 2.695 15.902 -28.792 1.00 83.88 73 PRO A O 1
ATOM 594 N N . VAL A 1 74 ? 3.722 13.929 -29.073 1.00 84.75 74 VAL A N 1
ATOM 595 C CA . VAL A 1 74 ? 2.703 13.146 -28.360 1.00 84.75 74 VAL A CA 1
ATOM 596 C C . VAL A 1 74 ? 2.641 13.528 -26.881 1.00 84.75 74 VAL A C 1
ATOM 598 O O . VAL A 1 74 ? 1.548 13.628 -26.336 1.00 84.75 74 VAL A O 1
ATOM 601 N N . TYR A 1 75 ? 3.777 13.803 -26.239 1.00 85.88 75 TYR A N 1
ATOM 602 C CA . TYR A 1 75 ? 3.806 14.188 -24.826 1.00 85.88 75 TYR A CA 1
ATOM 603 C C . TYR A 1 75 ? 3.368 15.626 -24.593 1.00 85.88 75 TYR A C 1
ATOM 605 O O . TYR A 1 75 ? 2.685 15.892 -23.608 1.00 85.88 75 TYR A O 1
ATOM 613 N N . GLN A 1 76 ? 3.666 16.531 -25.525 1.00 84.56 76 GLN A N 1
ATOM 614 C CA . GLN A 1 76 ? 3.166 17.909 -25.474 1.00 84.56 76 GLN A CA 1
ATOM 615 C C . GLN A 1 76 ? 1.633 17.984 -25.544 1.00 84.56 76 GLN A C 1
ATOM 617 O O . GLN A 1 76 ? 1.033 18.921 -25.028 1.00 84.56 76 GLN A O 1
ATOM 622 N N . GLN A 1 77 ? 0.992 16.978 -26.144 1.00 84.94 77 GLN A N 1
ATOM 623 C CA . GLN A 1 77 ? -0.465 16.847 -26.217 1.00 84.94 77 GLN A CA 1
ATOM 624 C C . GLN A 1 77 ? -1.052 16.007 -25.067 1.00 84.94 77 GLN A C 1
ATOM 626 O O . GLN A 1 77 ? -2.198 15.571 -25.155 1.00 84.94 77 GLN A O 1
ATOM 631 N N . ASN A 1 78 ? -0.280 15.742 -24.003 1.00 81.19 78 ASN A N 1
ATOM 632 C CA . ASN A 1 78 ? -0.642 14.833 -22.904 1.00 81.19 78 ASN A CA 1
ATOM 633 C C . ASN A 1 78 ? -1.019 13.409 -23.370 1.00 81.19 78 ASN A C 1
ATOM 635 O O . ASN A 1 78 ? -1.766 12.691 -22.701 1.00 81.19 78 ASN A O 1
ATOM 639 N N . GLY A 1 79 ? -0.507 12.995 -24.529 1.00 81.69 79 GLY A N 1
ATOM 640 C CA . GLY A 1 79 ? -0.672 11.661 -25.089 1.00 81.69 79 GLY A CA 1
ATOM 641 C C . GLY A 1 79 ? 0.381 10.668 -24.592 1.00 81.69 79 GLY A C 1
ATOM 642 O O . GLY A 1 79 ? 1.301 11.002 -23.849 1.00 81.69 79 GLY A O 1
ATOM 643 N N . VAL A 1 80 ? 0.246 9.417 -25.036 1.00 83.56 80 VAL A N 1
ATOM 644 C CA . VAL A 1 80 ? 1.134 8.292 -24.696 1.00 83.56 80 VAL A CA 1
ATOM 645 C C . VAL A 1 80 ? 1.448 7.541 -25.994 1.00 83.56 80 VAL A C 1
ATOM 647 O O . VAL A 1 80 ? 0.536 7.260 -26.770 1.00 83.56 80 VAL A O 1
ATOM 650 N N . TYR A 1 81 ? 2.712 7.213 -26.269 1.00 82.25 81 TYR A N 1
ATOM 651 C CA . TYR A 1 81 ? 3.090 6.472 -27.486 1.00 82.25 81 TYR A CA 1
ATOM 652 C C . TYR A 1 81 ? 2.661 4.994 -27.421 1.00 82.25 81 TYR A C 1
ATOM 654 O O . TYR A 1 81 ? 2.250 4.396 -28.419 1.00 82.25 81 TYR A O 1
ATOM 662 N N . ASN A 1 82 ? 2.737 4.399 -26.236 1.00 82.50 82 ASN A N 1
ATOM 663 C CA . ASN A 1 82 ? 2.345 3.044 -25.901 1.00 82.50 82 ASN A CA 1
ATOM 664 C C . ASN A 1 82 ? 0.874 3.011 -25.460 1.00 82.50 82 ASN A C 1
ATOM 666 O O . ASN A 1 82 ? 0.528 2.868 -24.285 1.00 82.50 82 ASN A O 1
ATOM 670 N N . GLU A 1 83 ? -0.015 3.097 -26.446 1.00 80.12 83 GLU A N 1
ATOM 671 C CA . GLU A 1 83 ? -1.470 3.039 -26.249 1.00 80.12 83 GLU A CA 1
ATOM 672 C C . GLU A 1 83 ? -1.994 1.608 -26.006 1.00 80.12 83 GLU A C 1
ATOM 674 O O . GLU A 1 83 ? -3.203 1.414 -25.847 1.00 80.12 83 GLU A O 1
ATOM 679 N N . TYR A 1 84 ? -1.121 0.587 -25.995 1.00 77.94 84 TYR A N 1
ATOM 680 C CA . TYR A 1 84 ? -1.505 -0.830 -25.916 1.00 77.94 84 TYR A CA 1
ATOM 681 C C . TYR A 1 84 ? -2.472 -1.097 -24.763 1.00 77.94 84 TYR A C 1
ATOM 683 O O . TYR A 1 84 ? -3.522 -1.709 -24.950 1.00 77.94 84 TYR A O 1
ATOM 691 N N . TYR A 1 85 ? -2.141 -0.599 -23.574 1.00 75.62 85 TYR A N 1
ATOM 692 C CA . TYR A 1 85 ? -2.919 -0.853 -22.366 1.00 75.62 85 TYR A CA 1
ATOM 693 C C . TYR A 1 85 ? -4.253 -0.099 -22.346 1.00 75.62 85 TYR A C 1
ATOM 695 O O . TYR A 1 85 ? -5.247 -0.653 -21.882 1.00 75.62 85 TYR A O 1
ATOM 703 N N . GLN A 1 86 ? -4.293 1.119 -22.898 1.00 73.75 86 GLN A N 1
ATOM 704 C CA . GLN A 1 86 ? -5.519 1.917 -23.001 1.00 73.75 86 GLN A CA 1
ATOM 705 C C . GLN A 1 86 ? -6.501 1.290 -23.998 1.00 73.75 86 GLN A C 1
ATOM 707 O O . GLN A 1 86 ? -7.663 1.067 -23.670 1.00 73.75 86 GLN A O 1
ATOM 712 N N . ARG A 1 87 ? -6.026 0.932 -25.198 1.00 75.62 87 ARG A N 1
ATOM 713 C CA . ARG A 1 87 ? -6.882 0.383 -26.262 1.00 75.62 87 ARG A CA 1
ATOM 714 C C . ARG A 1 87 ? -7.325 -1.050 -26.001 1.00 75.62 87 ARG A C 1
ATOM 716 O O . ARG A 1 87 ? -8.460 -1.397 -26.302 1.00 75.62 87 ARG A O 1
ATOM 723 N N . MET A 1 88 ? -6.450 -1.878 -25.432 1.00 74.75 88 MET A N 1
ATOM 724 C CA . MET A 1 88 ? -6.757 -3.288 -25.168 1.00 74.75 88 MET A CA 1
ATOM 725 C C . MET A 1 88 ? -7.453 -3.506 -23.820 1.00 74.75 88 MET A C 1
ATOM 727 O O . MET A 1 88 ? -7.736 -4.653 -23.484 1.00 74.75 88 MET A O 1
ATOM 731 N N . LYS A 1 89 ? -7.691 -2.440 -23.034 1.00 75.06 89 LYS A N 1
ATOM 732 C CA . LYS A 1 89 ? -8.234 -2.503 -21.664 1.00 75.06 89 LYS A CA 1
ATOM 733 C C . LYS A 1 89 ? -7.498 -3.528 -20.784 1.00 75.06 89 LYS A C 1
ATOM 735 O O . LYS A 1 89 ? -8.104 -4.241 -19.989 1.00 75.06 89 LYS A O 1
ATOM 740 N N . LYS A 1 90 ? -6.174 -3.629 -20.948 1.00 77.88 90 LYS A N 1
ATOM 741 C CA . LYS A 1 90 ? -5.328 -4.570 -20.198 1.00 77.88 90 LYS A CA 1
ATOM 742 C C . LYS A 1 90 ? -4.637 -3.871 -19.037 1.00 77.88 90 LYS A C 1
ATOM 744 O O . LYS A 1 90 ? -4.223 -2.718 -19.149 1.00 77.88 90 LYS A O 1
ATOM 749 N N . LYS A 1 91 ? -4.438 -4.611 -17.943 1.00 78.12 91 LYS A N 1
ATOM 750 C CA . LYS A 1 91 ? -3.617 -4.161 -16.814 1.00 78.12 91 LYS A CA 1
ATOM 751 C C . LYS A 1 91 ? -2.198 -3.857 -17.308 1.00 78.12 91 LYS A C 1
ATOM 753 O O . LYS A 1 91 ? -1.584 -4.694 -17.967 1.00 78.12 91 LYS A O 1
ATOM 758 N N . LYS A 1 92 ? -1.697 -2.660 -16.987 1.00 82.38 92 LYS A N 1
ATOM 759 C CA . LYS A 1 92 ? -0.308 -2.266 -17.258 1.00 82.38 92 LYS A CA 1
ATOM 760 C C . LYS A 1 92 ? 0.636 -3.245 -16.558 1.00 82.38 92 LYS A C 1
ATOM 762 O O . LYS A 1 92 ? 0.418 -3.563 -15.386 1.00 82.38 92 LYS A O 1
ATOM 767 N N . SER A 1 93 ? 1.670 -3.704 -17.259 1.00 82.56 93 SER A N 1
ATOM 768 C CA . SER A 1 93 ? 2.783 -4.411 -16.621 1.00 82.56 93 SER A CA 1
ATOM 769 C C . SER A 1 93 ? 3.362 -3.541 -15.507 1.00 82.56 93 SER A C 1
ATOM 771 O O . SER A 1 93 ? 3.379 -2.319 -15.621 1.00 82.56 93 SER A O 1
ATOM 773 N N . GLN A 1 94 ? 3.804 -4.139 -14.405 1.00 86.69 94 GLN A N 1
ATOM 774 C CA . GLN A 1 94 ? 4.508 -3.368 -13.383 1.00 86.69 94 GLN A CA 1
ATOM 775 C C . GLN A 1 94 ? 5.935 -3.085 -13.850 1.00 86.69 94 GLN A C 1
ATOM 777 O O . GLN A 1 94 ? 6.555 -3.944 -14.466 1.00 86.69 94 GLN A O 1
ATOM 782 N N . LEU A 1 95 ? 6.450 -1.894 -13.532 1.00 90.56 95 LEU A N 1
ATOM 783 C CA . LEU A 1 95 ? 7.870 -1.605 -13.695 1.00 90.56 95 LEU A CA 1
ATOM 784 C C . LEU A 1 95 ? 8.670 -2.500 -12.748 1.00 90.56 95 LEU A C 1
ATOM 786 O O . LEU A 1 95 ? 8.428 -2.480 -11.539 1.00 90.56 95 LEU A O 1
ATOM 790 N N . THR A 1 96 ? 9.614 -3.259 -13.292 1.00 90.19 96 THR A N 1
ATOM 791 C CA . THR A 1 96 ? 10.475 -4.147 -12.514 1.00 90.19 96 THR A CA 1
ATOM 792 C C . THR A 1 96 ? 11.884 -3.581 -12.404 1.00 90.19 96 THR A C 1
ATOM 794 O O . THR A 1 96 ? 12.403 -2.940 -13.319 1.00 90.19 96 THR A O 1
ATOM 797 N N . ARG A 1 97 ? 12.529 -3.853 -11.265 1.00 90.62 97 ARG A N 1
ATOM 798 C CA . ARG A 1 97 ? 13.931 -3.501 -11.013 1.00 90.62 97 ARG A CA 1
ATOM 799 C C . ARG A 1 97 ? 14.847 -4.060 -12.109 1.00 90.62 97 ARG A C 1
ATOM 801 O O . ARG A 1 97 ? 15.686 -3.344 -12.642 1.00 90.62 97 ARG A O 1
ATOM 808 N N . LEU A 1 98 ? 14.668 -5.337 -12.453 1.00 90.62 98 LEU A N 1
ATOM 809 C CA . LEU A 1 98 ? 15.514 -6.031 -13.422 1.00 90.62 98 LEU A CA 1
ATOM 810 C C . LEU A 1 98 ? 15.425 -5.403 -14.820 1.00 90.62 98 LEU A C 1
ATOM 812 O O . LEU A 1 98 ? 16.460 -5.118 -15.417 1.00 90.62 98 LEU A O 1
ATOM 816 N N . GLU A 1 99 ? 14.214 -5.152 -15.324 1.00 93.38 99 GLU A N 1
ATOM 817 C CA . GLU A 1 99 ? 14.029 -4.594 -16.670 1.00 93.38 99 GLU A CA 1
ATOM 818 C C . GLU A 1 99 ? 14.553 -3.156 -16.760 1.00 93.38 99 GLU A C 1
ATOM 820 O O . GLU A 1 99 ? 15.225 -2.815 -17.732 1.00 93.38 99 GLU A O 1
ATOM 825 N N . LEU A 1 100 ? 14.330 -2.321 -15.736 1.00 93.94 100 LEU A N 1
ATOM 826 C CA . LEU A 1 100 ? 14.869 -0.955 -15.703 1.00 93.94 100 LEU A CA 1
ATOM 827 C C . LEU A 1 100 ? 16.399 -0.938 -15.721 1.00 93.94 100 LEU A C 1
ATOM 829 O O . LEU A 1 100 ? 16.989 -0.180 -16.490 1.00 93.94 100 LEU A O 1
ATOM 833 N N . PHE A 1 101 ? 17.032 -1.799 -14.922 1.00 92.38 101 PHE A N 1
ATOM 834 C CA . PHE A 1 101 ? 18.487 -1.933 -14.881 1.00 92.38 101 PHE A CA 1
ATOM 835 C C . PHE A 1 101 ? 19.055 -2.399 -16.225 1.00 92.38 101 PHE A C 1
ATOM 837 O O . PHE A 1 101 ? 19.994 -1.801 -16.746 1.00 92.38 101 PHE A O 1
ATOM 844 N N . GLN A 1 102 ? 18.455 -3.431 -16.827 1.00 94.38 102 GLN A N 1
ATOM 845 C CA . GLN A 1 102 ? 18.876 -3.944 -18.133 1.00 94.38 102 GLN A CA 1
ATOM 846 C C . GLN A 1 102 ? 18.739 -2.889 -19.235 1.00 94.38 102 GLN A C 1
ATOM 848 O O . GLN A 1 102 ? 19.644 -2.740 -20.056 1.00 94.38 102 GLN A O 1
ATOM 853 N N . LEU A 1 103 ? 17.634 -2.138 -19.252 1.00 95.38 103 LEU A N 1
ATOM 854 C CA . LEU A 1 103 ? 17.404 -1.081 -20.234 1.00 95.38 103 LEU A CA 1
ATOM 855 C C . LEU A 1 103 ? 18.401 0.072 -20.066 1.00 95.38 103 LEU A C 1
ATOM 857 O O . LEU A 1 103 ? 19.022 0.460 -21.057 1.00 95.38 103 LEU A O 1
ATOM 861 N N . ALA A 1 104 ? 18.607 0.561 -18.838 1.00 94.69 104 ALA A N 1
ATOM 862 C CA . ALA A 1 104 ? 19.568 1.627 -18.553 1.00 94.69 104 ALA A CA 1
ATOM 863 C C . ALA A 1 104 ? 20.994 1.224 -18.963 1.00 94.69 104 ALA A C 1
ATOM 865 O O . ALA A 1 104 ? 21.623 1.927 -19.753 1.00 94.69 104 ALA A O 1
ATOM 866 N N . ASN A 1 105 ? 21.459 0.042 -18.547 1.00 93.88 105 ASN A N 1
ATOM 867 C CA . ASN A 1 105 ? 22.785 -0.456 -18.923 1.00 93.88 105 ASN A CA 1
ATOM 868 C C . ASN A 1 105 ? 22.915 -0.667 -20.434 1.00 93.88 105 ASN A C 1
ATOM 870 O O . ASN A 1 105 ? 23.967 -0.401 -21.009 1.00 93.88 105 ASN A O 1
ATOM 874 N N . SER A 1 106 ? 21.851 -1.121 -21.108 1.00 95.06 106 SER A N 1
ATOM 875 C CA . SER A 1 106 ? 21.888 -1.288 -22.563 1.00 95.06 106 SER A CA 1
ATOM 876 C C . SER A 1 106 ? 22.113 0.040 -23.290 1.00 95.06 106 SER A C 1
ATOM 878 O O . SER A 1 106 ? 22.838 0.061 -24.282 1.00 95.06 106 SER A O 1
ATOM 880 N N . ILE A 1 107 ? 21.537 1.139 -22.793 1.00 94.38 107 ILE A N 1
ATOM 881 C CA . ILE A 1 107 ? 21.742 2.487 -23.334 1.00 94.38 107 ILE A CA 1
ATOM 882 C C . ILE A 1 107 ? 23.159 2.972 -23.026 1.00 94.38 107 ILE A C 1
ATOM 884 O O . ILE A 1 107 ? 23.824 3.486 -23.921 1.00 94.38 107 ILE A O 1
ATOM 888 N N . GLU A 1 108 ? 23.653 2.752 -21.808 1.00 93.50 108 GLU A N 1
ATOM 889 C CA . GLU A 1 108 ? 25.017 3.136 -21.416 1.00 93.50 108 GLU A CA 1
ATOM 890 C C . GLU A 1 108 ? 26.086 2.442 -22.265 1.00 93.50 108 GLU A C 1
ATOM 892 O O . GLU A 1 108 ? 27.059 3.080 -22.657 1.00 93.50 108 GLU A O 1
ATOM 897 N N . LEU A 1 109 ? 25.859 1.189 -22.676 1.00 92.38 109 LEU A N 1
ATOM 898 C CA . LEU A 1 109 ? 26.726 0.512 -23.648 1.00 92.38 109 LEU A CA 1
ATOM 899 C C . LEU A 1 109 ? 26.806 1.246 -24.994 1.00 92.38 109 LEU A C 1
ATOM 901 O O . LEU A 1 109 ? 27.831 1.166 -25.657 1.00 92.38 109 LEU A O 1
ATOM 905 N N . SER A 1 110 ? 25.736 1.919 -25.426 1.00 91.00 110 SER A N 1
ATOM 906 C CA . SER A 1 110 ? 25.772 2.752 -26.636 1.00 91.00 110 SER A CA 1
ATOM 907 C C . SER A 1 110 ? 26.471 4.088 -26.397 1.00 91.00 110 SER A C 1
ATOM 909 O O . SER A 1 110 ? 27.105 4.597 -27.312 1.00 91.00 110 SER A O 1
ATOM 911 N N . LEU A 1 111 ? 26.374 4.648 -25.190 1.00 90.00 111 LEU A N 1
ATOM 912 C CA . LEU A 1 111 ? 27.063 5.890 -24.827 1.00 90.00 111 LEU A CA 1
ATOM 913 C C . LEU A 1 111 ? 28.582 5.712 -24.674 1.00 90.00 111 LEU A C 1
ATOM 915 O O . LEU A 1 111 ? 29.314 6.690 -24.745 1.00 90.00 111 LEU A O 1
ATOM 919 N N . ALA A 1 112 ? 29.061 4.478 -24.498 1.00 89.88 112 ALA A N 1
ATOM 920 C CA . ALA A 1 112 ? 30.488 4.153 -24.480 1.00 89.88 112 ALA A CA 1
ATOM 921 C C . ALA A 1 112 ? 31.126 4.077 -25.884 1.00 89.88 112 ALA A C 1
ATOM 923 O O . ALA A 1 112 ? 32.335 3.884 -26.008 1.00 89.88 112 ALA A O 1
ATOM 924 N N . GLU A 1 113 ? 30.333 4.178 -26.953 1.00 88.69 113 GLU A N 1
ATOM 925 C CA . GLU A 1 113 ? 30.835 4.115 -28.324 1.00 88.69 113 GLU A CA 1
ATOM 926 C C . GLU A 1 113 ? 31.423 5.465 -28.777 1.00 88.69 113 GLU A C 1
ATOM 928 O O . GLU A 1 113 ? 30.996 6.536 -28.350 1.00 88.69 113 GLU A O 1
ATOM 933 N N . SER A 1 114 ? 32.380 5.429 -29.709 1.00 86.06 114 SER A N 1
ATOM 934 C CA . SER A 1 114 ? 33.191 6.595 -30.109 1.00 86.06 114 SER A CA 1
ATOM 935 C C . SER A 1 114 ? 32.406 7.785 -30.675 1.00 86.06 114 SER A C 1
ATOM 937 O O . SER A 1 114 ? 32.894 8.914 -30.659 1.00 86.06 114 SER A O 1
ATOM 939 N N . TRP A 1 115 ? 31.191 7.570 -31.187 1.00 86.12 115 TRP A N 1
ATOM 940 C CA . TRP A 1 115 ? 30.348 8.658 -31.687 1.00 86.12 115 TRP A CA 1
ATOM 941 C C . TRP A 1 115 ? 29.805 9.549 -30.564 1.00 86.12 115 TRP A C 1
ATOM 943 O O . TRP A 1 115 ? 29.567 10.727 -30.818 1.00 86.12 115 TRP A O 1
ATOM 953 N N . ALA A 1 116 ? 29.641 9.018 -29.347 1.00 87.19 116 ALA A N 1
ATOM 954 C CA . ALA A 1 116 ? 29.072 9.745 -28.215 1.00 87.19 116 ALA A CA 1
ATOM 955 C C . ALA A 1 116 ? 30.029 10.809 -27.652 1.00 87.19 116 ALA A C 1
ATOM 957 O O . ALA A 1 116 ? 29.582 11.784 -27.061 1.00 87.19 116 ALA A O 1
ATOM 958 N N . SER A 1 117 ? 31.339 10.665 -27.877 1.00 86.56 117 SER A N 1
ATOM 959 C CA . SER A 1 117 ? 32.357 11.631 -27.436 1.00 86.56 117 SER A CA 1
ATOM 960 C C . SER A 1 117 ? 32.506 12.846 -28.356 1.00 86.56 117 SER A C 1
ATOM 962 O O . SER A 1 117 ? 33.335 13.708 -28.092 1.00 86.56 117 SER A O 1
ATOM 964 N N . LYS A 1 118 ? 31.762 12.912 -29.465 1.00 87.38 118 LYS A N 1
ATOM 965 C CA . LYS A 1 118 ? 31.828 14.041 -30.401 1.00 87.38 118 LYS A CA 1
ATOM 966 C C . LYS A 1 118 ? 31.012 15.214 -29.857 1.00 87.38 118 LYS A C 1
ATOM 968 O O . LYS A 1 118 ? 29.848 15.015 -29.525 1.00 87.38 118 LYS A O 1
ATOM 973 N N . ASP A 1 119 ? 31.553 16.431 -29.907 1.00 87.19 119 ASP A N 1
ATOM 974 C CA . ASP A 1 119 ? 30.894 17.648 -29.388 1.00 87.19 119 ASP A CA 1
ATOM 975 C C . ASP A 1 119 ? 29.478 17.853 -29.935 1.00 87.19 119 ASP A C 1
ATOM 977 O O . ASP A 1 119 ? 28.555 18.182 -29.197 1.00 87.19 119 ASP A O 1
ATOM 981 N N . SER A 1 120 ? 29.275 17.556 -31.224 1.00 85.69 120 SER A N 1
ATOM 982 C CA . SER A 1 120 ? 27.945 17.594 -31.851 1.00 85.69 120 SER A CA 1
ATOM 983 C C . SER A 1 120 ? 26.883 16.782 -31.093 1.00 85.69 120 SER A C 1
ATOM 985 O O . SER A 1 120 ? 25.728 17.180 -31.065 1.00 85.69 120 SER A O 1
ATOM 987 N N . TRP A 1 121 ? 27.253 15.677 -30.438 1.00 86.75 121 TRP A N 1
ATOM 988 C CA . TRP A 1 121 ? 26.337 14.796 -29.709 1.00 86.75 121 TRP A CA 1
ATOM 989 C C . TRP A 1 121 ? 26.134 15.175 -28.239 1.00 86.75 121 TRP A C 1
ATOM 991 O O . TRP A 1 121 ? 25.311 14.540 -27.578 1.00 86.75 121 TRP A O 1
ATOM 1001 N N . GLN A 1 122 ? 26.832 16.190 -27.722 1.00 89.25 122 GLN A N 1
ATOM 1002 C CA . GLN A 1 122 ? 26.859 16.511 -26.294 1.00 89.25 122 GLN A CA 1
ATOM 1003 C C . GLN A 1 122 ? 25.455 16.711 -25.703 1.00 89.25 122 GLN A C 1
ATOM 1005 O O . GLN A 1 122 ? 25.123 16.091 -24.695 1.00 89.25 122 GLN A O 1
ATOM 1010 N N . GLU A 1 123 ? 24.597 17.505 -26.349 1.00 88.75 123 GLU A N 1
ATOM 1011 C CA . GLU A 1 123 ? 23.228 17.762 -25.873 1.00 88.75 123 GLU A CA 1
ATOM 1012 C C . GLU A 1 123 ? 22.380 16.478 -25.812 1.00 88.75 123 GLU A C 1
ATOM 1014 O O . GLU A 1 123 ? 21.658 16.230 -24.840 1.00 88.75 123 GLU A O 1
ATOM 1019 N N . VAL A 1 124 ? 22.500 15.623 -26.832 1.00 88.12 124 VAL A N 1
ATOM 1020 C CA . VAL A 1 124 ? 21.794 14.338 -26.888 1.00 88.12 124 VAL A CA 1
ATOM 1021 C C . VAL A 1 124 ? 22.301 13.399 -25.803 1.00 88.12 124 VAL A C 1
ATOM 1023 O O . VAL A 1 124 ? 21.494 12.793 -25.101 1.00 88.12 124 VAL A O 1
ATOM 1026 N N . VAL A 1 125 ? 23.619 13.284 -25.647 1.00 91.44 125 VAL A N 1
ATOM 1027 C CA . VAL A 1 125 ? 24.249 12.420 -24.644 1.00 91.44 125 VAL A CA 1
ATOM 1028 C C . VAL A 1 125 ? 23.853 12.850 -23.235 1.00 91.44 125 VAL A C 1
ATOM 1030 O O . VAL A 1 125 ? 23.487 11.986 -22.443 1.00 91.44 125 VAL A O 1
ATOM 1033 N N . LEU A 1 126 ? 23.823 14.155 -22.945 1.00 92.31 126 LEU A N 1
ATOM 1034 C CA . LEU A 1 126 ? 23.356 14.683 -21.660 1.00 92.31 126 LEU A CA 1
ATOM 1035 C C . LEU A 1 126 ? 21.906 14.274 -21.374 1.00 92.31 126 LEU A C 1
ATOM 1037 O O . LEU A 1 126 ? 21.633 13.675 -20.337 1.00 92.31 126 LEU A O 1
ATOM 1041 N N . ASN A 1 127 ? 20.986 14.488 -22.319 1.00 92.94 127 ASN A N 1
ATOM 1042 C CA . ASN A 1 127 ? 19.582 14.095 -22.141 1.00 92.94 127 ASN A CA 1
ATOM 1043 C C . ASN A 1 127 ? 19.409 12.574 -21.991 1.00 92.94 127 ASN A C 1
ATOM 1045 O O . ASN A 1 127 ? 18.563 12.100 -21.234 1.00 92.94 127 ASN A O 1
ATOM 1049 N N . VAL A 1 128 ? 20.193 11.777 -22.718 1.00 93.50 128 VAL A N 1
ATOM 1050 C CA . VAL A 1 128 ? 20.157 10.312 -22.612 1.00 93.50 128 VAL A CA 1
ATOM 1051 C C . VAL A 1 128 ? 20.721 9.855 -21.266 1.00 93.50 128 VAL A C 1
ATOM 1053 O O . VAL A 1 128 ? 20.181 8.927 -20.668 1.00 93.50 128 VAL A O 1
ATOM 1056 N N . PHE A 1 129 ? 21.759 10.517 -20.762 1.00 93.00 129 PHE A N 1
ATOM 1057 C CA . PHE A 1 129 ? 22.314 10.257 -19.439 1.00 93.00 129 PHE A CA 1
ATOM 1058 C C . PHE A 1 129 ? 21.333 10.638 -18.322 1.00 93.00 129 PHE A C 1
ATOM 1060 O O . PHE A 1 129 ? 21.179 9.903 -17.346 1.00 93.00 129 PHE A O 1
ATOM 1067 N N . GLU A 1 130 ? 20.595 11.740 -18.472 1.00 94.38 130 GLU A N 1
ATOM 1068 C CA . GLU A 1 130 ? 19.488 12.080 -17.572 1.00 94.38 130 GLU A CA 1
ATOM 1069 C C . GLU A 1 130 ? 18.389 11.009 -17.604 1.00 94.38 130 GLU A C 1
ATOM 1071 O O . GLU A 1 130 ? 17.858 10.638 -16.555 1.00 94.38 130 GLU A O 1
ATOM 1076 N N . LEU A 1 131 ? 18.080 10.448 -18.782 1.00 94.69 131 LEU A N 1
ATOM 1077 C CA . LEU A 1 131 ? 17.107 9.359 -18.916 1.00 94.69 131 LEU A CA 1
ATOM 1078 C C . LEU A 1 131 ? 17.562 8.105 -18.159 1.00 94.69 131 LEU A C 1
ATOM 1080 O O . LEU A 1 131 ? 16.773 7.527 -17.407 1.00 94.69 131 LEU A O 1
ATOM 1084 N N . THR A 1 132 ? 18.818 7.675 -18.326 1.00 95.38 132 THR A N 1
ATOM 1085 C CA . THR A 1 132 ? 19.341 6.499 -17.609 1.00 95.38 132 THR A CA 1
ATOM 1086 C C . THR A 1 132 ? 19.428 6.760 -16.108 1.00 95.38 132 THR A C 1
ATOM 1088 O O . THR A 1 132 ? 19.039 5.896 -15.321 1.00 95.38 132 THR A O 1
ATOM 1091 N N . SER A 1 133 ? 19.825 7.967 -15.702 1.00 93.56 133 SER A N 1
ATOM 1092 C CA . SER A 1 133 ? 19.853 8.399 -14.299 1.00 93.56 133 SER A CA 1
ATOM 1093 C C . SER A 1 133 ? 18.460 8.393 -13.668 1.00 93.56 133 SER A C 1
ATOM 1095 O O . SER A 1 133 ? 18.281 7.886 -12.562 1.00 93.56 133 SER A O 1
ATOM 1097 N N . MET A 1 134 ? 17.441 8.871 -14.387 1.00 94.75 134 MET A N 1
ATOM 1098 C CA . MET A 1 134 ? 16.042 8.798 -13.963 1.00 94.75 134 MET A CA 1
ATOM 1099 C C . MET A 1 134 ? 15.593 7.340 -13.761 1.00 94.75 134 MET A C 1
ATOM 1101 O O . MET A 1 134 ? 14.947 7.022 -12.759 1.00 94.75 134 MET A O 1
ATOM 1105 N N . MET A 1 135 ? 15.943 6.437 -14.685 1.00 94.38 135 MET A N 1
ATOM 1106 C CA . MET A 1 135 ? 15.623 5.009 -14.560 1.00 94.38 135 MET A CA 1
ATOM 1107 C C . MET A 1 135 ? 16.333 4.363 -13.365 1.00 94.38 135 MET A C 1
ATOM 1109 O O . MET A 1 135 ? 15.698 3.604 -12.633 1.00 94.38 135 MET A O 1
ATOM 1113 N N . LYS A 1 136 ? 17.611 4.696 -13.134 1.00 92.69 136 LYS A N 1
ATOM 1114 C CA . LYS A 1 136 ? 18.407 4.232 -11.985 1.00 92.69 136 LYS A CA 1
ATOM 1115 C C . LYS A 1 136 ? 17.843 4.733 -10.654 1.00 92.69 136 LYS A C 1
ATOM 1117 O O . LYS A 1 136 ? 17.597 3.930 -9.764 1.00 92.69 136 LYS A O 1
ATOM 1122 N N . LYS A 1 137 ? 17.478 6.015 -10.563 1.00 93.50 137 LYS A N 1
ATOM 1123 C CA . LYS A 1 137 ? 16.807 6.587 -9.383 1.00 93.50 137 LYS A CA 1
ATOM 1124 C C . LYS A 1 137 ? 15.519 5.837 -9.033 1.00 93.50 137 LYS A C 1
ATOM 1126 O O . LYS A 1 137 ? 15.250 5.555 -7.865 1.00 93.50 137 LYS A O 1
ATOM 1131 N N . TYR A 1 138 ? 14.705 5.500 -10.035 1.00 94.44 138 TYR A N 1
ATOM 1132 C CA . TYR A 1 138 ? 13.492 4.721 -9.789 1.00 94.44 138 TYR A CA 1
ATOM 1133 C C . TYR A 1 138 ? 13.793 3.258 -9.438 1.00 94.44 138 TYR A C 1
ATOM 1135 O O . TYR A 1 138 ? 13.104 2.673 -8.604 1.00 94.44 138 TYR A O 1
ATOM 1143 N N . PHE A 1 139 ? 14.827 2.673 -10.040 1.00 92.25 139 PHE A N 1
ATOM 1144 C CA . PHE A 1 139 ? 15.354 1.364 -9.662 1.00 92.25 139 PHE A CA 1
ATOM 1145 C C . PHE A 1 139 ? 15.757 1.326 -8.177 1.00 92.25 139 PHE A C 1
ATOM 1147 O O . PHE A 1 139 ? 15.302 0.426 -7.473 1.00 92.25 139 PHE A O 1
ATOM 1154 N N . ASP A 1 140 ? 16.489 2.325 -7.679 1.00 91.44 140 ASP A N 1
ATOM 1155 C CA . ASP A 1 140 ? 16.912 2.402 -6.272 1.00 91.44 140 ASP A CA 1
ATOM 1156 C C . ASP A 1 140 ? 15.705 2.547 -5.343 1.00 91.44 140 ASP A C 1
ATOM 1158 O O . ASP A 1 140 ? 15.617 1.913 -4.293 1.00 91.44 140 ASP A O 1
ATOM 1162 N N . HIS A 1 141 ? 14.708 3.336 -5.757 1.00 92.31 141 HIS A N 1
ATOM 1163 C CA . HIS A 1 141 ? 13.446 3.438 -5.033 1.00 92.31 141 HIS A CA 1
ATOM 1164 C C . HIS A 1 141 ? 12.725 2.085 -4.922 1.00 92.31 141 HIS A C 1
ATOM 1166 O O . HIS A 1 141 ? 12.210 1.755 -3.848 1.00 92.31 141 HIS A O 1
ATOM 1172 N N . LEU A 1 142 ? 12.673 1.302 -6.007 1.00 91.50 142 LEU A N 1
ATOM 1173 C CA . LEU A 1 142 ? 12.093 -0.043 -5.978 1.00 91.50 142 LEU A CA 1
ATOM 1174 C C . LEU A 1 142 ? 12.898 -0.977 -5.073 1.00 91.50 142 LEU A C 1
ATOM 1176 O O . LEU A 1 142 ? 12.290 -1.749 -4.336 1.00 91.50 142 LEU A O 1
ATOM 1180 N N . ASP A 1 143 ? 14.227 -0.899 -5.103 1.00 90.81 143 ASP A N 1
ATOM 1181 C CA . ASP A 1 143 ? 15.099 -1.725 -4.266 1.00 90.81 143 ASP A CA 1
ATOM 1182 C C . ASP A 1 143 ? 14.880 -1.431 -2.779 1.00 90.81 143 ASP A C 1
ATOM 1184 O O . ASP A 1 143 ? 14.536 -2.328 -2.014 1.00 90.81 143 ASP A O 1
ATOM 1188 N N . ASN A 1 144 ? 14.917 -0.154 -2.398 1.00 90.81 144 ASN A N 1
ATOM 1189 C CA . ASN A 1 144 ? 14.636 0.291 -1.034 1.00 90.81 144 ASN A CA 1
ATOM 1190 C C . ASN A 1 144 ? 13.232 -0.116 -0.577 1.00 90.81 144 ASN A C 1
ATOM 1192 O O . ASN A 1 144 ? 13.054 -0.615 0.532 1.00 90.81 144 ASN A O 1
ATOM 1196 N N . THR A 1 145 ? 12.225 0.046 -1.438 1.00 88.31 145 THR A N 1
ATOM 1197 C CA . THR A 1 145 ? 10.849 -0.351 -1.111 1.00 88.31 145 THR A CA 1
ATOM 1198 C C . THR A 1 145 ? 10.743 -1.862 -0.903 1.00 88.31 145 THR A C 1
ATOM 1200 O O . THR A 1 145 ? 10.116 -2.301 0.058 1.00 88.31 145 THR A O 1
ATOM 1203 N N . ASN A 1 146 ? 11.373 -2.663 -1.764 1.00 89.94 146 ASN A N 1
ATOM 1204 C CA . ASN A 1 146 ? 11.363 -4.121 -1.655 1.00 89.94 146 ASN A CA 1
ATOM 1205 C C . ASN A 1 146 ? 12.118 -4.604 -0.415 1.00 89.94 146 ASN A C 1
ATOM 1207 O O . ASN A 1 146 ? 11.621 -5.486 0.282 1.00 89.94 146 ASN A O 1
ATOM 1211 N N . ASN A 1 147 ? 13.275 -4.011 -0.120 1.00 90.50 147 ASN A N 1
ATOM 1212 C CA . ASN A 1 147 ? 14.080 -4.338 1.054 1.00 90.50 147 ASN A CA 1
ATOM 1213 C C . ASN A 1 147 ? 13.327 -3.994 2.342 1.00 90.50 147 ASN A C 1
ATOM 1215 O O . ASN A 1 147 ? 13.221 -4.842 3.225 1.00 90.50 147 ASN A O 1
ATOM 1219 N N . ASN A 1 148 ? 12.697 -2.818 2.408 1.00 88.69 148 ASN A N 1
ATOM 1220 C CA . ASN A 1 148 ? 11.843 -2.439 3.536 1.00 88.69 148 ASN A CA 1
ATOM 1221 C C . ASN A 1 148 ? 10.664 -3.406 3.697 1.00 88.69 148 ASN A C 1
ATOM 1223 O O . ASN A 1 148 ? 10.358 -3.842 4.803 1.00 88.69 148 ASN A O 1
ATOM 1227 N N . MET A 1 149 ? 10.011 -3.784 2.595 1.00 86.50 149 MET A N 1
ATOM 1228 C CA . MET A 1 149 ? 8.871 -4.697 2.650 1.00 86.50 149 MET A CA 1
ATOM 1229 C C . MET A 1 149 ? 9.282 -6.115 3.058 1.00 86.50 149 MET A C 1
ATOM 1231 O O . MET A 1 149 ? 8.544 -6.794 3.770 1.00 86.50 149 MET A O 1
ATOM 1235 N N . LYS A 1 150 ? 10.472 -6.554 2.639 1.00 89.38 150 LYS A N 1
ATOM 1236 C CA . LYS A 1 150 ? 11.072 -7.819 3.062 1.00 89.38 150 LYS A CA 1
ATOM 1237 C C . LYS A 1 150 ? 11.397 -7.798 4.555 1.00 89.38 150 LYS A C 1
ATOM 1239 O O . LYS A 1 150 ? 10.948 -8.696 5.257 1.00 89.38 150 LYS A O 1
ATOM 1244 N N . ALA A 1 151 ? 12.062 -6.748 5.037 1.00 88.81 151 ALA A N 1
ATOM 1245 C CA . ALA A 1 151 ? 12.357 -6.571 6.456 1.00 88.81 151 ALA A CA 1
ATOM 1246 C C . ALA A 1 151 ? 11.075 -6.593 7.308 1.00 88.81 151 ALA A C 1
ATOM 1248 O O . ALA A 1 151 ? 11.016 -7.288 8.315 1.00 88.81 151 ALA A O 1
ATOM 1249 N N . LEU A 1 152 ? 10.005 -5.927 6.861 1.00 86.06 152 LEU A N 1
ATOM 1250 C CA . LEU A 1 152 ? 8.701 -5.971 7.533 1.00 86.06 152 LEU A CA 1
ATOM 1251 C C . LEU A 1 152 ? 8.058 -7.366 7.521 1.00 86.06 152 LEU A C 1
ATOM 1253 O O . LEU A 1 152 ? 7.389 -7.740 8.478 1.00 86.06 152 LEU A O 1
ATOM 1257 N N . HIS A 1 153 ? 8.215 -8.138 6.443 1.00 85.44 153 HIS A N 1
ATOM 1258 C CA . HIS A 1 153 ? 7.686 -9.503 6.381 1.00 85.44 153 HIS A CA 1
ATOM 1259 C C . HIS A 1 153 ? 8.460 -10.491 7.256 1.00 85.44 153 HIS A C 1
ATOM 1261 O O . HIS A 1 153 ? 7.859 -11.466 7.705 1.00 85.44 153 HIS A O 1
ATOM 1267 N N . GLU A 1 154 ? 9.756 -10.252 7.447 1.00 89.25 154 GLU A N 1
ATOM 1268 C CA . GLU A 1 154 ? 10.662 -11.053 8.278 1.00 89.25 154 GLU A CA 1
ATOM 1269 C C . GLU A 1 154 ? 10.667 -10.594 9.745 1.00 89.25 154 GLU A C 1
ATOM 1271 O O . GLU A 1 154 ? 11.163 -11.313 10.605 1.00 89.25 154 GLU A O 1
ATOM 1276 N N . SER A 1 155 ? 10.083 -9.431 10.048 1.00 87.94 155 SER A N 1
ATOM 1277 C CA . SER A 1 155 ? 9.925 -8.929 11.412 1.00 87.94 155 SER A CA 1
ATOM 1278 C C . SER A 1 155 ? 8.906 -9.752 12.194 1.00 87.94 155 SER A C 1
ATOM 1280 O O . SER A 1 155 ? 7.788 -9.999 11.731 1.00 87.94 155 SER A O 1
ATOM 1282 N N . GLU A 1 156 ? 9.275 -10.118 13.419 1.00 86.94 156 GLU A N 1
ATOM 1283 C CA . GLU A 1 156 ? 8.355 -10.702 14.395 1.00 86.94 156 GLU A CA 1
ATOM 1284 C C . GLU A 1 156 ? 7.480 -9.633 15.054 1.00 86.94 156 GLU A C 1
ATOM 1286 O O . GLU A 1 156 ? 6.342 -9.926 15.405 1.00 86.94 156 GLU A O 1
ATOM 1291 N N . ASN A 1 157 ? 7.951 -8.386 15.109 1.00 85.31 157 ASN A N 1
ATOM 1292 C CA . ASN A 1 157 ? 7.210 -7.267 15.682 1.00 85.31 157 ASN A CA 1
ATOM 1293 C C . ASN A 1 157 ? 6.246 -6.657 14.657 1.00 85.31 157 ASN A C 1
ATOM 1295 O O . ASN A 1 157 ? 6.633 -6.483 13.487 1.00 85.31 157 ASN A O 1
ATOM 1299 N N . PRO A 1 158 ? 5.010 -6.317 15.063 1.00 82.06 158 PRO A N 1
ATOM 1300 C CA . PRO A 1 158 ? 4.060 -5.651 14.189 1.00 82.06 158 PRO A CA 1
ATOM 1301 C C . PRO A 1 158 ? 4.612 -4.298 13.735 1.00 82.06 158 PRO A C 1
ATOM 1303 O O . PRO A 1 158 ? 5.322 -3.601 14.453 1.00 82.06 158 PRO A O 1
ATOM 1306 N N . ALA A 1 159 ? 4.268 -3.906 12.508 1.00 82.44 159 ALA A N 1
ATOM 1307 C CA . ALA A 1 159 ? 4.725 -2.632 11.953 1.00 82.44 159 ALA A CA 1
ATOM 1308 C C . ALA A 1 159 ? 4.165 -1.420 12.714 1.00 82.44 159 ALA A C 1
ATOM 1310 O O . ALA A 1 159 ? 4.680 -0.312 12.564 1.00 82.44 159 ALA A O 1
ATOM 1311 N N . ARG A 1 160 ? 3.057 -1.619 13.439 1.00 84.62 160 ARG A N 1
ATOM 1312 C CA . ARG A 1 160 ? 2.373 -0.593 14.214 1.00 84.62 160 ARG A CA 1
ATOM 1313 C C . ARG A 1 160 ? 1.806 -1.190 15.485 1.00 84.62 160 ARG A C 1
ATOM 1315 O O . ARG A 1 160 ? 1.211 -2.261 15.431 1.00 84.62 160 ARG A O 1
ATOM 1322 N N . GLU A 1 161 ? 1.881 -0.444 16.573 1.00 84.81 161 GLU A N 1
ATOM 1323 C CA . GLU A 1 161 ? 1.330 -0.819 17.872 1.00 84.81 161 GLU A CA 1
ATOM 1324 C C . GLU A 1 161 ? 0.504 0.333 18.451 1.00 84.81 161 GLU A C 1
ATOM 1326 O O . GLU A 1 161 ? 0.873 1.499 18.266 1.00 84.81 161 GLU A O 1
ATOM 1331 N N . PRO A 1 162 ? -0.612 0.047 19.146 1.00 85.25 162 PRO A N 1
ATOM 1332 C CA . PRO A 1 162 ? -1.437 1.084 19.762 1.00 85.25 162 PRO A CA 1
ATOM 1333 C C . PRO A 1 162 ? -0.635 2.013 20.681 1.00 85.25 162 PRO A C 1
ATOM 1335 O O . PRO A 1 162 ? -0.790 3.229 20.616 1.00 85.25 162 PRO A O 1
ATOM 1338 N N . SER A 1 163 ? 0.298 1.453 21.453 1.00 81.81 163 SER A N 1
ATOM 1339 C CA . SER A 1 163 ? 1.161 2.166 22.406 1.00 81.81 163 SER A CA 1
ATOM 1340 C C . SER A 1 163 ? 1.992 3.297 21.787 1.00 81.81 163 SER A C 1
ATOM 1342 O O . SER A 1 163 ? 2.265 4.289 22.456 1.00 81.81 163 SER A O 1
ATOM 1344 N N . THR A 1 164 ? 2.392 3.169 20.519 1.00 84.44 164 THR A N 1
ATOM 1345 C CA . THR A 1 164 ? 3.333 4.098 19.868 1.00 84.44 164 THR A CA 1
ATOM 1346 C C . THR A 1 164 ? 2.748 4.821 18.663 1.00 84.44 164 THR A C 1
ATOM 1348 O O . THR A 1 164 ? 3.258 5.869 18.265 1.00 84.44 164 THR A O 1
ATOM 1351 N N . ASN A 1 165 ? 1.692 4.283 18.051 1.00 90.19 165 ASN A N 1
ATOM 1352 C CA . ASN A 1 165 ? 1.131 4.827 16.817 1.00 90.19 165 ASN A CA 1
ATOM 1353 C C . ASN A 1 165 ? -0.284 5.382 16.970 1.00 90.19 165 ASN A C 1
ATOM 1355 O O . ASN A 1 165 ? -0.810 5.918 15.990 1.00 90.19 165 ASN A O 1
ATOM 1359 N N . CYS A 1 166 ? -0.912 5.262 18.143 1.00 90.38 166 CYS A N 1
ATOM 1360 C CA . CYS A 1 166 ? -2.172 5.949 18.383 1.00 90.38 166 CYS A CA 1
ATOM 1361 C C . CYS A 1 166 ? -1.972 7.469 18.464 1.00 90.38 166 CYS A C 1
ATOM 1363 O O . CYS A 1 166 ? -0.897 7.988 18.767 1.00 90.38 166 CYS A O 1
ATOM 1365 N N . ASN A 1 167 ? -3.036 8.200 18.161 1.00 92.25 167 ASN A N 1
ATOM 1366 C CA . ASN A 1 167 ? -3.095 9.638 18.308 1.00 92.25 167 ASN A CA 1
ATOM 1367 C C . ASN A 1 167 ? -4.413 10.008 18.978 1.00 92.25 167 ASN A C 1
ATOM 1369 O O . ASN A 1 167 ? -5.479 9.754 18.422 1.00 92.25 167 ASN A O 1
ATOM 1373 N N . VAL A 1 168 ? -4.319 10.620 20.153 1.00 92.12 168 VAL A N 1
ATOM 1374 C CA . VAL A 1 168 ? -5.469 11.150 20.883 1.00 92.12 168 VAL A CA 1
ATOM 1375 C C . VAL A 1 168 ? -5.518 12.660 20.679 1.00 92.12 168 VAL A C 1
ATOM 1377 O O . VAL A 1 168 ? -4.501 13.341 20.823 1.00 92.12 168 VAL A O 1
ATOM 1380 N N . ARG A 1 169 ? -6.682 13.186 20.297 1.00 92.81 169 ARG A N 1
ATOM 1381 C CA . ARG A 1 169 ? -6.930 14.622 20.123 1.00 92.81 169 ARG A CA 1
ATOM 1382 C C . ARG A 1 169 ? -8.192 15.025 20.857 1.00 92.81 169 ARG A C 1
ATOM 1384 O O . ARG A 1 169 ? -9.137 14.251 20.914 1.00 92.81 169 ARG A O 1
ATOM 1391 N N . LEU A 1 170 ? -8.203 16.255 21.346 1.00 92.75 170 LEU A N 1
ATOM 1392 C CA . LEU A 1 170 ? -9.388 16.882 21.907 1.00 92.75 170 LEU A CA 1
ATOM 1393 C C . LEU A 1 170 ? -10.115 17.668 20.811 1.00 92.75 170 LEU A C 1
ATOM 1395 O O . LEU A 1 170 ? -9.477 18.386 20.038 1.00 92.75 170 LEU A O 1
ATOM 1399 N N . ILE A 1 171 ? -11.432 17.525 20.749 1.00 92.44 171 ILE A N 1
ATOM 1400 C CA . ILE A 1 171 ? -12.331 18.278 19.878 1.00 92.44 171 ILE A CA 1
ATOM 1401 C C . ILE A 1 171 ? -13.116 19.237 20.765 1.00 92.44 171 ILE A C 1
ATOM 1403 O O . ILE A 1 171 ? -13.782 18.818 21.712 1.00 92.44 171 ILE A O 1
ATOM 1407 N N . SER A 1 172 ? -13.004 20.529 20.465 1.00 91.19 172 SER A N 1
ATOM 1408 C CA . SER A 1 172 ? -13.742 21.581 21.159 1.00 91.19 172 SER A CA 1
ATOM 1409 C C . SER A 1 172 ? -15.236 21.488 20.867 1.00 91.19 172 SER A C 1
ATOM 1411 O O . SER A 1 172 ? -15.631 21.146 19.752 1.00 91.19 172 SER A O 1
ATOM 1413 N N . LYS A 1 173 ? -16.051 21.853 21.859 1.00 92.00 173 LYS A N 1
ATOM 1414 C CA . LYS A 1 173 ? -17.499 21.951 21.694 1.00 92.00 173 LYS A CA 1
ATOM 1415 C C . LYS A 1 173 ? -17.890 22.992 20.644 1.00 92.00 173 LYS A C 1
ATOM 1417 O O . LYS A 1 173 ? -17.246 24.035 20.520 1.00 92.00 173 LYS A O 1
ATOM 1422 N N . CYS A 1 174 ? -18.951 22.685 19.916 1.00 89.75 174 CYS A N 1
ATOM 1423 C CA . CYS A 1 174 ? -19.606 23.531 18.932 1.00 89.75 174 CYS A CA 1
ATOM 1424 C C . CYS A 1 174 ? -20.982 23.935 19.468 1.00 89.75 174 CYS A C 1
ATOM 1426 O O . CYS A 1 174 ? -21.617 23.164 20.188 1.00 89.75 174 CYS A O 1
ATOM 1428 N N . ASP A 1 175 ? -21.447 25.135 19.127 1.00 86.62 175 ASP A N 1
ATOM 1429 C CA . ASP A 1 175 ? -22.791 25.561 19.505 1.00 86.62 175 ASP A CA 1
ATOM 1430 C C . ASP A 1 175 ? -23.832 24.657 18.834 1.00 86.62 175 ASP A C 1
ATOM 1432 O O . ASP A 1 175 ? -23.795 24.457 17.622 1.00 86.62 175 ASP A O 1
ATOM 1436 N N . GLU A 1 176 ? -24.804 24.147 19.600 1.00 80.81 176 GLU A N 1
ATOM 1437 C CA . GLU A 1 176 ? -25.822 23.192 19.116 1.00 80.81 176 GLU A CA 1
ATOM 1438 C C . GLU A 1 176 ? -26.549 23.660 17.845 1.00 80.81 176 GLU A C 1
ATOM 1440 O O . GLU A 1 176 ? -26.944 22.854 17.004 1.00 80.81 176 GLU A O 1
ATOM 1445 N N . ARG A 1 177 ? -26.706 24.979 17.684 1.00 82.06 177 ARG A N 1
ATOM 1446 C CA . ARG A 1 177 ? -27.368 25.610 16.530 1.00 82.06 177 ARG A CA 1
ATOM 1447 C C . ARG A 1 177 ? -26.528 25.582 15.251 1.00 82.06 177 ARG A C 1
ATOM 1449 O O . ARG A 1 177 ? -27.074 25.796 14.173 1.00 82.06 177 ARG A O 1
ATOM 1456 N N . GLU A 1 178 ? -25.224 25.364 15.375 1.00 87.25 178 GLU A N 1
ATOM 1457 C CA . GLU A 1 178 ? -24.253 25.342 14.278 1.00 87.25 178 GLU A CA 1
ATOM 1458 C C . GLU A 1 178 ? -23.856 23.916 13.867 1.00 87.25 178 GLU A C 1
ATOM 1460 O O . GLU A 1 178 ? -23.174 23.735 12.854 1.00 87.25 178 GLU A O 1
ATOM 1465 N N . ILE A 1 179 ? -24.286 22.902 14.628 1.00 90.12 179 ILE A N 1
ATOM 1466 C CA . ILE A 1 179 ? -23.988 21.499 14.340 1.00 90.12 179 ILE A CA 1
ATOM 1467 C C . ILE A 1 179 ? -24.726 21.073 13.071 1.00 90.12 179 ILE A C 1
ATOM 1469 O O . ILE A 1 179 ? -25.956 21.119 12.995 1.00 90.12 179 ILE A O 1
ATOM 1473 N N . ASP A 1 180 ? -23.971 20.607 12.076 1.00 92.44 180 ASP A N 1
ATOM 1474 C CA . ASP A 1 180 ? -24.549 20.027 10.869 1.00 92.44 180 ASP A CA 1
ATOM 1475 C C . ASP A 1 180 ? -25.391 18.790 11.217 1.00 92.44 180 ASP A C 1
ATOM 1477 O O . ASP A 1 180 ? -24.967 17.899 11.958 1.00 92.44 180 ASP A O 1
ATOM 1481 N N . SER A 1 181 ? -26.566 18.708 10.595 1.00 92.44 181 SER A N 1
ATOM 1482 C CA . SER A 1 181 ? -27.520 17.604 10.706 1.00 92.44 181 SER A CA 1
ATOM 1483 C C . SER A 1 181 ? -26.920 16.198 10.652 1.00 92.44 181 SER A C 1
ATOM 1485 O O . SER A 1 181 ? -27.409 15.283 11.317 1.00 92.44 181 SER A O 1
ATOM 1487 N N . ARG A 1 182 ? -25.833 16.013 9.897 1.00 93.44 182 ARG A N 1
ATOM 1488 C CA . ARG A 1 182 ? -25.122 14.733 9.776 1.00 93.44 182 ARG A CA 1
ATOM 1489 C C . ARG A 1 182 ? -24.494 14.240 11.082 1.00 93.44 182 ARG A C 1
ATOM 1491 O O . ARG A 1 182 ? -24.196 13.054 11.178 1.00 93.44 182 ARG A O 1
ATOM 1498 N N . TYR A 1 183 ? -24.268 15.122 12.054 1.00 94.56 183 TYR A N 1
ATOM 1499 C CA . TYR A 1 183 ? -23.681 14.774 13.346 1.00 94.56 183 TYR A CA 1
ATOM 1500 C C . TYR A 1 183 ? -24.722 14.587 14.449 1.00 94.56 183 TYR A C 1
ATOM 1502 O O . TYR A 1 183 ? -24.376 14.011 15.470 1.00 94.56 183 TYR A O 1
ATOM 1510 N N . HIS A 1 184 ? -25.991 14.973 14.259 1.00 92.94 184 HIS A N 1
ATOM 1511 C CA . HIS A 1 184 ? -27.000 14.926 15.330 1.00 92.94 184 HIS A CA 1
ATOM 1512 C C . HIS A 1 184 ? -27.159 13.549 15.986 1.00 92.94 184 HIS A C 1
ATOM 1514 O O . HIS A 1 184 ? -27.325 13.469 17.198 1.00 92.94 184 HIS A O 1
ATOM 1520 N N . SER A 1 185 ? -27.089 12.460 15.212 1.00 93.38 185 SER A N 1
ATOM 1521 C CA . SER A 1 185 ? -27.191 11.110 15.786 1.00 93.38 185 SER A CA 1
ATOM 1522 C C . SER A 1 185 ? -26.002 10.770 16.684 1.00 93.38 185 SER A C 1
ATOM 1524 O O . SER A 1 185 ? -26.187 10.133 17.713 1.00 93.38 185 SER A O 1
ATOM 1526 N N . LEU A 1 186 ? -24.797 11.175 16.278 1.00 95.00 186 LEU A N 1
ATOM 1527 C CA . LEU A 1 186 ? -23.568 10.956 17.036 1.00 95.00 186 LEU A CA 1
ATOM 1528 C C . LEU A 1 186 ? -23.534 11.839 18.284 1.00 95.00 186 LEU A C 1
ATOM 1530 O O . LEU A 1 186 ? -23.175 11.382 19.364 1.00 95.00 186 LEU A O 1
ATOM 1534 N N . ASP A 1 187 ? -23.935 13.096 18.112 1.00 94.31 187 ASP A N 1
ATOM 1535 C CA . ASP A 1 187 ? -24.008 14.097 19.166 1.00 94.31 187 ASP A CA 1
ATOM 1536 C C . ASP A 1 187 ? -24.984 13.676 20.263 1.00 94.31 187 ASP A C 1
ATOM 1538 O O . ASP A 1 187 ? -24.631 13.646 21.436 1.00 94.31 187 ASP A O 1
ATOM 1542 N N . SER A 1 188 ? -26.185 13.240 19.877 1.00 92.94 188 SER A N 1
ATOM 1543 C CA . SER A 1 188 ? -27.187 12.764 20.826 1.00 92.94 188 SER A CA 1
ATOM 1544 C C . SER A 1 188 ? -26.719 11.531 21.610 1.00 92.94 188 SER A C 1
ATOM 1546 O O . SER A 1 188 ? -26.958 11.471 22.815 1.00 92.94 188 SER A O 1
ATOM 1548 N N . ASP A 1 189 ? -26.037 10.568 20.976 1.00 94.00 189 ASP A N 1
ATOM 1549 C CA . ASP A 1 189 ? -25.502 9.389 21.679 1.00 94.00 189 ASP A CA 1
ATOM 1550 C C . ASP A 1 189 ? -24.405 9.791 22.677 1.00 94.00 189 ASP A C 1
ATOM 1552 O O . ASP A 1 189 ? -24.448 9.397 23.840 1.00 94.00 189 ASP A O 1
ATOM 1556 N N . LEU A 1 190 ? -23.466 10.652 22.271 1.00 93.62 190 LEU A N 1
ATOM 1557 C CA . LEU A 1 190 ? -22.395 11.113 23.158 1.00 93.62 190 LEU A CA 1
ATOM 1558 C C . LEU A 1 190 ? -22.892 11.964 24.330 1.00 93.62 190 LEU A C 1
ATOM 1560 O O . LEU A 1 190 ? -22.401 11.802 25.447 1.00 93.62 190 LEU A O 1
ATOM 1564 N N . THR A 1 191 ? -23.856 12.855 24.106 1.00 91.56 191 THR A N 1
ATOM 1565 C CA . THR A 1 191 ? -24.393 13.729 25.160 1.00 91.56 191 THR A CA 1
ATOM 1566 C C . THR A 1 191 ? -25.096 12.931 26.257 1.00 91.56 191 THR A C 1
ATOM 1568 O O . THR A 1 191 ? -25.001 13.284 27.433 1.00 91.56 191 THR A O 1
ATOM 1571 N N . ASN A 1 192 ? -25.749 11.825 25.891 1.00 91.62 192 ASN A N 1
ATOM 1572 C CA . ASN A 1 192 ? -26.451 10.948 26.830 1.00 91.62 192 ASN A CA 1
ATOM 1573 C C . ASN A 1 192 ? -25.548 9.895 27.495 1.00 91.62 192 ASN A C 1
ATOM 1575 O O . ASN A 1 192 ? -26.014 9.184 28.387 1.00 91.62 192 ASN A O 1
ATOM 1579 N N . ARG A 1 193 ? -24.282 9.776 27.080 1.00 91.56 193 ARG A N 1
ATOM 1580 C CA . ARG A 1 193 ? -23.328 8.819 27.648 1.00 91.56 193 ARG A CA 1
ATOM 1581 C C . ARG A 1 193 ? -22.582 9.367 28.853 1.00 91.56 193 ARG A C 1
ATOM 1583 O O . ARG A 1 193 ? -22.418 10.576 29.038 1.00 91.56 193 ARG A O 1
ATOM 1590 N N . GLU A 1 194 ? -22.111 8.425 29.663 1.00 90.56 194 GLU A N 1
ATOM 1591 C CA . GLU A 1 194 ? -21.214 8.700 30.776 1.00 90.56 194 GLU A CA 1
ATOM 1592 C C . GLU A 1 194 ? -19.838 9.166 30.277 1.00 90.56 194 GLU A C 1
ATOM 1594 O O . GLU A 1 194 ? -19.412 8.885 29.153 1.00 90.56 194 GLU A O 1
ATOM 1599 N N . LEU A 1 195 ? -19.126 9.897 31.135 1.00 89.44 195 LEU A N 1
ATOM 1600 C CA . LEU A 1 195 ? -17.770 10.355 30.848 1.00 89.44 195 LEU A CA 1
ATOM 1601 C C . LEU A 1 195 ? -16.837 9.161 30.624 1.00 89.44 195 LEU A C 1
ATOM 1603 O O . LEU A 1 195 ? -16.895 8.170 31.351 1.00 89.44 195 LEU A O 1
ATOM 1607 N N . PHE A 1 196 ? -15.946 9.276 29.637 1.00 89.56 196 PHE A N 1
ATOM 1608 C CA . PHE A 1 196 ? -15.001 8.215 29.256 1.00 89.56 196 PHE A CA 1
ATOM 1609 C C . PHE A 1 196 ? -15.647 6.888 28.822 1.00 89.56 196 PHE A C 1
ATOM 1611 O O . PHE A 1 196 ? -14.960 5.861 28.752 1.00 89.56 196 PHE A O 1
ATOM 1618 N N . ASP A 1 197 ? -16.943 6.884 28.510 1.00 92.75 197 ASP A N 1
ATOM 1619 C CA . ASP A 1 197 ? -17.570 5.790 27.780 1.00 92.75 197 ASP A CA 1
ATOM 1620 C C . ASP A 1 197 ? -17.397 6.028 26.275 1.00 92.75 197 ASP A C 1
ATOM 1622 O O . ASP A 1 197 ? -17.842 7.040 25.726 1.00 92.75 197 ASP A O 1
ATOM 1626 N N . PHE A 1 198 ? -16.661 5.131 25.618 1.00 93.88 198 PHE A N 1
ATOM 1627 C CA . PHE A 1 198 ? -16.238 5.317 24.234 1.00 93.88 198 PHE A CA 1
ATOM 1628 C C . PHE A 1 198 ? -17.137 4.561 23.255 1.00 93.88 198 PHE A C 1
ATOM 1630 O O . PHE A 1 198 ? -17.682 3.500 23.551 1.00 93.88 198 PHE A O 1
ATOM 1637 N N . ILE A 1 199 ? -17.221 5.080 22.034 1.00 94.19 199 ILE A N 1
ATOM 1638 C CA . ILE A 1 199 ? -17.960 4.482 20.922 1.00 94.19 199 ILE A CA 1
ATOM 1639 C C . ILE A 1 199 ? -17.072 4.346 19.687 1.00 94.19 199 ILE A C 1
ATOM 1641 O O . ILE A 1 199 ? -16.172 5.158 19.448 1.00 94.19 199 ILE A O 1
ATOM 1645 N N . ASP A 1 200 ? -17.329 3.313 18.881 1.00 93.38 200 ASP A N 1
ATOM 1646 C CA . ASP A 1 200 ? -16.699 3.175 17.567 1.00 93.38 200 ASP A CA 1
ATOM 1647 C C . ASP A 1 200 ? -17.330 4.171 16.589 1.00 93.38 200 ASP A C 1
ATOM 1649 O O . ASP A 1 200 ? -18.482 4.034 16.168 1.00 93.38 200 ASP A O 1
ATOM 1653 N N . LEU A 1 201 ? -16.541 5.165 16.181 1.00 92.81 201 LEU A N 1
ATOM 1654 C CA . LEU A 1 201 ? -16.969 6.194 15.240 1.00 92.81 201 LEU A CA 1
ATOM 1655 C C . LEU A 1 201 ? -17.326 5.598 13.871 1.00 92.81 201 LEU A C 1
ATOM 1657 O O . LEU A 1 201 ? -18.121 6.183 13.140 1.00 92.81 201 LEU A O 1
ATOM 1661 N N . ASN A 1 202 ? -16.781 4.432 13.504 1.00 88.56 202 ASN A N 1
ATOM 1662 C CA . ASN A 1 202 ? -17.087 3.800 12.218 1.00 88.56 202 ASN A CA 1
ATOM 1663 C C . ASN A 1 202 ? -18.569 3.433 12.064 1.00 88.56 202 ASN A C 1
ATOM 1665 O O . ASN A 1 202 ? -19.009 3.291 10.928 1.00 88.56 202 ASN A O 1
ATOM 1669 N N . LEU A 1 203 ? -19.331 3.331 13.159 1.00 90.00 203 LEU A N 1
ATOM 1670 C CA . LEU A 1 203 ? -20.774 3.068 13.130 1.00 90.00 203 LEU A CA 1
ATOM 1671 C C . LEU A 1 203 ? -21.600 4.258 12.613 1.00 90.00 203 LEU A C 1
ATOM 1673 O O . LEU A 1 203 ? -22.733 4.075 12.181 1.00 90.00 203 LEU A O 1
ATOM 1677 N N . TYR A 1 204 ? -21.030 5.465 12.632 1.00 92.06 204 TYR A N 1
ATOM 1678 C CA . TYR A 1 204 ? -21.716 6.716 12.286 1.00 92.06 204 TYR A CA 1
ATOM 1679 C C . TYR A 1 204 ? -21.257 7.319 10.958 1.00 92.06 204 TYR A C 1
ATOM 1681 O O . TYR A 1 204 ? -21.881 8.232 10.417 1.00 92.06 204 TYR A O 1
ATOM 1689 N N . VAL A 1 205 ? -20.127 6.847 10.443 1.00 90.75 205 VAL A N 1
ATOM 1690 C CA . VAL A 1 205 ? -19.457 7.452 9.296 1.00 90.75 205 VAL A CA 1
ATOM 1691 C C . VAL A 1 205 ? -20.007 6.867 7.988 1.00 90.75 205 VAL A C 1
ATOM 1693 O O . VAL A 1 205 ? -20.225 5.661 7.911 1.00 90.75 205 VAL A O 1
ATOM 1696 N N . PRO A 1 206 ? -20.168 7.674 6.920 1.00 89.38 206 PRO A N 1
ATOM 1697 C CA . PRO A 1 206 ? -20.575 7.162 5.612 1.00 89.38 206 PRO A CA 1
ATOM 1698 C C . PRO A 1 206 ? -19.591 6.137 5.024 1.00 89.38 206 PRO A C 1
ATOM 1700 O O . PRO A 1 206 ? -18.379 6.270 5.187 1.00 89.38 206 PRO A O 1
ATOM 1703 N N . ASP A 1 207 ? -20.100 5.191 4.230 1.00 87.00 207 ASP A N 1
ATOM 1704 C CA . ASP A 1 207 ? -19.272 4.186 3.539 1.00 87.00 207 ASP A CA 1
ATOM 1705 C C . ASP A 1 207 ? -18.339 4.784 2.470 1.00 87.00 207 ASP A C 1
ATOM 1707 O O . ASP A 1 207 ? -17.287 4.222 2.154 1.00 87.00 207 ASP A O 1
ATOM 1711 N N . ASP A 1 208 ? -18.715 5.928 1.887 1.00 90.50 208 ASP A N 1
ATOM 1712 C CA . ASP A 1 208 ? -17.914 6.593 0.859 1.00 90.50 208 ASP A CA 1
ATOM 1713 C C . ASP A 1 208 ? -16.590 7.131 1.447 1.00 90.50 208 ASP A C 1
ATOM 1715 O O . ASP A 1 208 ? -16.628 7.936 2.381 1.00 90.50 208 ASP A O 1
ATOM 1719 N N . PRO A 1 209 ? -15.410 6.769 0.898 1.00 86.19 209 PRO A N 1
ATOM 1720 C CA . PRO A 1 209 ? -14.119 7.142 1.479 1.00 86.19 209 PRO A CA 1
ATOM 1721 C C . PRO A 1 209 ? -13.862 8.650 1.582 1.00 86.19 209 PRO A C 1
ATOM 1723 O O . PRO A 1 209 ? -13.192 9.089 2.519 1.00 86.19 209 PRO A O 1
ATOM 1726 N N . ILE A 1 210 ? -14.363 9.441 0.626 1.00 88.69 210 ILE A N 1
ATOM 1727 C CA . ILE A 1 210 ? -14.165 10.896 0.609 1.00 88.69 210 ILE A CA 1
ATOM 1728 C C . ILE A 1 210 ? -15.044 11.518 1.690 1.00 88.69 210 ILE A C 1
ATOM 1730 O O . ILE A 1 210 ? -14.546 12.231 2.560 1.00 88.69 210 ILE A O 1
ATOM 1734 N N . LYS A 1 211 ? -16.330 11.154 1.710 1.00 90.25 211 LYS A N 1
ATOM 1735 C CA . LYS A 1 211 ? -17.266 11.609 2.744 1.00 90.25 211 LYS A CA 1
ATOM 1736 C C . LYS A 1 211 ? -16.826 11.171 4.137 1.00 90.25 211 LYS A C 1
ATOM 1738 O O . LYS A 1 211 ? -16.925 11.965 5.063 1.00 90.25 211 LYS A O 1
ATOM 1743 N N . LYS A 1 212 ? -16.287 9.957 4.284 1.00 90.62 212 LYS A N 1
ATOM 1744 C CA . LYS A 1 212 ? -15.694 9.448 5.528 1.00 90.62 212 LYS A CA 1
ATOM 1745 C C . LYS A 1 212 ? -14.560 10.335 6.019 1.00 90.62 212 LYS A C 1
ATOM 1747 O O . LYS A 1 212 ? -14.538 10.724 7.186 1.00 90.62 212 LYS A O 1
ATOM 1752 N N . HIS A 1 213 ? -13.620 10.656 5.135 1.00 89.31 213 HIS A N 1
ATOM 1753 C CA . HIS A 1 213 ? -12.508 11.534 5.476 1.00 89.31 213 HIS A CA 1
ATOM 1754 C C . HIS A 1 213 ? -13.004 12.919 5.915 1.00 89.31 213 HIS A C 1
ATOM 1756 O O . HIS A 1 213 ? -12.576 13.425 6.953 1.00 89.31 213 HIS A O 1
ATOM 1762 N N . ASP A 1 214 ? -13.941 13.499 5.168 1.00 91.56 214 ASP A N 1
ATOM 1763 C CA . ASP A 1 214 ? -14.493 14.820 5.467 1.00 91.56 214 ASP A CA 1
ATOM 1764 C C . ASP A 1 214 ? -15.360 14.823 6.735 1.00 91.56 214 ASP A C 1
ATOM 1766 O O . ASP A 1 214 ? -15.423 15.837 7.427 1.00 91.56 214 ASP A O 1
ATOM 1770 N N . PHE A 1 215 ? -15.995 13.696 7.072 1.00 93.25 215 PHE A N 1
ATOM 1771 C CA . PHE A 1 215 ? -16.700 13.464 8.337 1.00 93.25 215 PHE A CA 1
ATOM 1772 C C . PHE A 1 215 ? -15.764 13.503 9.527 1.00 93.25 215 PHE A C 1
ATOM 1774 O O . PHE A 1 215 ? -15.952 14.314 10.424 1.00 93.25 215 PHE A O 1
ATOM 1781 N N . ILE A 1 216 ? -14.710 12.694 9.504 1.00 91.81 216 ILE A N 1
ATOM 1782 C CA . ILE A 1 216 ? -13.777 12.597 10.631 1.00 91.81 216 ILE A CA 1
ATOM 1783 C C . ILE A 1 216 ? -12.968 13.892 10.800 1.00 91.81 216 ILE A C 1
ATOM 1785 O O . ILE A 1 216 ? -12.596 14.253 11.914 1.00 91.81 216 ILE A O 1
ATOM 1789 N N . ARG A 1 217 ? -12.666 14.600 9.705 1.00 90.69 217 ARG A N 1
ATOM 1790 C CA . ARG A 1 217 ? -11.876 15.837 9.755 1.00 90.69 217 ARG A CA 1
ATOM 1791 C C . ARG A 1 217 ? -12.638 17.010 10.373 1.00 90.69 217 ARG A C 1
ATOM 1793 O O . ARG A 1 217 ? -12.009 17.832 11.029 1.00 90.69 217 ARG A O 1
ATOM 1800 N N . ASN A 1 218 ? -13.945 17.084 10.139 1.00 92.19 218 ASN A N 1
ATOM 1801 C CA . ASN A 1 218 ? -14.775 18.237 10.484 1.00 92.19 218 ASN A CA 1
ATOM 1802 C C . ASN A 1 218 ? -15.871 17.859 11.490 1.00 92.19 218 ASN A C 1
ATOM 1804 O O . ASN A 1 218 ? -17.004 18.313 11.338 1.00 92.19 218 ASN A O 1
ATOM 1808 N N . ILE A 1 219 ? -15.570 16.971 12.444 1.00 93.25 219 ILE A N 1
ATOM 1809 C CA . ILE A 1 219 ? -16.517 16.561 13.492 1.00 93.25 219 ILE A CA 1
ATOM 1810 C C . ILE A 1 219 ? -16.995 17.801 14.257 1.00 93.25 219 ILE A C 1
ATOM 1812 O O . ILE A 1 219 ? -16.176 18.626 14.664 1.00 93.25 219 ILE A O 1
ATOM 1816 N N . GLN A 1 220 ? -18.309 17.907 14.452 1.00 93.56 220 GLN A N 1
ATOM 1817 C CA . GLN A 1 220 ? -18.961 18.953 15.240 1.00 93.56 220 GLN A CA 1
ATOM 1818 C C . GLN A 1 220 ? -19.844 18.284 16.287 1.00 93.56 220 GLN A C 1
ATOM 1820 O O . GLN A 1 220 ? -20.691 17.467 15.928 1.00 93.56 220 GLN A O 1
ATOM 1825 N N . LEU A 1 221 ? -19.612 18.602 17.559 1.00 94.38 221 LEU A N 1
ATOM 1826 C CA . LEU A 1 221 ? -20.313 18.019 18.702 1.00 94.38 221 LEU A CA 1
ATOM 1827 C C . LEU A 1 221 ? -20.559 19.109 19.751 1.00 94.38 221 LEU A C 1
ATOM 1829 O O . LEU A 1 221 ? -19.729 20.005 19.909 1.00 94.38 221 LEU A O 1
ATOM 1833 N N . SER A 1 222 ? -21.683 19.033 20.454 1.00 93.00 222 SER A N 1
ATOM 1834 C CA . SER A 1 222 ? -22.101 19.950 21.520 1.00 93.00 222 SER A CA 1
ATOM 1835 C C . SER A 1 222 ? -21.298 19.754 22.807 1.00 93.00 222 SER A C 1
ATOM 1837 O O . SER A 1 222 ? -21.157 20.680 23.607 1.00 93.00 222 SER A O 1
ATOM 1839 N N . VAL A 1 223 ? -20.705 18.570 22.977 1.00 92.44 223 VAL A N 1
ATOM 1840 C CA . VAL A 1 223 ? -19.876 18.202 24.127 1.00 92.44 223 VAL A CA 1
ATOM 1841 C C . VAL A 1 223 ? -18.385 18.220 23.804 1.00 92.44 223 VAL A C 1
ATOM 1843 O O . VAL A 1 223 ? -17.952 17.938 22.680 1.00 92.44 223 VAL A O 1
ATOM 1846 N N . LEU A 1 224 ? -17.571 18.508 24.822 1.00 92.69 224 LEU A N 1
ATOM 1847 C CA . LEU A 1 224 ? -16.129 18.325 24.730 1.00 92.69 224 LEU A CA 1
ATOM 1848 C C . LEU A 1 224 ? -15.832 16.840 24.477 1.00 92.69 224 LEU A C 1
ATOM 1850 O O . LEU A 1 224 ? -16.342 15.972 25.181 1.00 92.69 224 LEU A O 1
ATOM 1854 N N . THR A 1 225 ? -15.044 16.542 23.444 1.00 94.44 225 THR A N 1
ATOM 1855 C CA . THR A 1 225 ? -14.916 15.164 22.947 1.00 94.44 225 THR A CA 1
ATOM 1856 C C . THR A 1 225 ? -13.462 14.767 22.770 1.00 94.44 225 THR A C 1
ATOM 1858 O O . THR A 1 225 ? -12.691 15.454 22.095 1.00 94.44 225 THR A O 1
ATOM 1861 N N . GLY A 1 226 ? -13.088 13.616 23.319 1.00 94.69 226 GLY A N 1
ATOM 1862 C CA . GLY A 1 226 ? -11.825 12.967 23.006 1.00 94.69 226 GLY A CA 1
ATOM 1863 C C . GLY A 1 226 ? -11.957 12.083 21.766 1.00 94.69 226 GLY A C 1
ATOM 1864 O O . GLY A 1 226 ? -12.932 11.354 21.603 1.00 94.69 226 GLY A O 1
ATOM 1865 N N . LEU A 1 227 ? -10.977 12.155 20.868 1.00 95.31 227 LEU A N 1
ATOM 1866 C CA . LEU A 1 227 ? -10.879 11.341 19.658 1.00 95.31 227 LEU A CA 1
ATOM 1867 C C . LEU A 1 227 ? -9.573 10.550 19.684 1.00 95.31 227 LEU A C 1
ATOM 1869 O O . LEU A 1 227 ? -8.489 11.118 19.538 1.00 95.31 227 LEU A O 1
ATOM 1873 N N . TYR A 1 228 ? -9.680 9.232 19.793 1.00 95.06 228 TYR A N 1
ATOM 1874 C CA . TYR A 1 228 ? -8.581 8.289 19.625 1.00 95.06 228 TYR A CA 1
ATOM 1875 C C . TYR A 1 228 ? -8.542 7.795 18.183 1.00 95.06 228 TYR A C 1
ATOM 1877 O O . TYR A 1 228 ? -9.540 7.328 17.635 1.00 95.06 228 TYR A O 1
ATOM 1885 N N . ARG A 1 229 ? -7.365 7.857 17.562 1.00 93.25 229 ARG A N 1
ATOM 1886 C CA . ARG A 1 229 ? -7.128 7.366 16.203 1.00 93.25 229 ARG A CA 1
ATOM 1887 C C . ARG A 1 229 ? -5.950 6.419 16.198 1.00 93.25 229 ARG A C 1
ATOM 1889 O O . ARG A 1 229 ? -4.843 6.816 16.552 1.00 93.25 229 ARG A O 1
ATOM 1896 N N . TYR A 1 230 ? -6.154 5.208 15.703 1.00 92.31 230 TYR A N 1
ATOM 1897 C CA . TYR A 1 230 ? -5.078 4.245 15.519 1.00 92.31 230 TYR A CA 1
ATOM 1898 C C . TYR A 1 230 ? -5.015 3.786 14.060 1.00 92.31 230 TYR A C 1
ATOM 1900 O O . TYR A 1 230 ? -5.923 3.100 13.577 1.00 92.31 230 TYR A O 1
ATOM 1908 N N . PRO A 1 231 ? -3.965 4.173 13.309 1.00 88.81 231 PRO A N 1
ATOM 1909 C CA . PRO A 1 231 ? -3.784 3.754 11.931 1.00 88.81 231 PRO A CA 1
ATOM 1910 C C . PRO A 1 231 ? -3.275 2.313 11.898 1.00 88.81 231 PRO A C 1
ATOM 1912 O O . PRO A 1 231 ? -2.111 2.081 11.592 1.00 88.81 231 PRO A O 1
ATOM 1915 N N . HIS A 1 232 ? -4.137 1.338 12.168 1.00 82.38 232 HIS A N 1
ATOM 1916 C CA . HIS A 1 232 ? -3.786 -0.084 12.197 1.00 82.38 232 HIS A CA 1
ATOM 1917 C C . HIS A 1 232 ? -3.018 -0.525 10.934 1.00 82.38 232 HIS A C 1
ATOM 1919 O O . HIS A 1 232 ? -2.009 -1.227 10.989 1.00 82.38 232 HIS A O 1
ATOM 1925 N N . GLY A 1 233 ? -3.443 -0.036 9.764 1.00 70.12 233 GLY A N 1
ATOM 1926 C CA . GLY A 1 233 ? -2.894 -0.467 8.478 1.00 70.12 233 GLY A CA 1
ATOM 1927 C C . GLY A 1 233 ? -3.516 -1.772 7.987 1.00 70.12 233 GLY A C 1
ATOM 1928 O O . GLY A 1 233 ? -4.270 -2.429 8.701 1.00 70.12 233 GLY A O 1
ATOM 1929 N N . ASN A 1 234 ? -3.214 -2.138 6.738 1.00 65.00 234 ASN A N 1
ATOM 1930 C CA . ASN A 1 234 ? -3.933 -3.165 5.968 1.00 65.00 234 ASN A CA 1
ATOM 1931 C C . ASN A 1 234 ? -5.414 -2.797 5.728 1.00 65.00 234 ASN A C 1
ATOM 1933 O O . ASN A 1 234 ? -5.745 -1.623 5.567 1.00 65.00 234 ASN A O 1
ATOM 1937 N N . TYR A 1 235 ? -6.286 -3.807 5.645 1.00 63.31 235 TYR A N 1
ATOM 1938 C CA . TYR A 1 235 ? -7.692 -3.699 5.244 1.00 63.31 235 TYR A CA 1
ATOM 1939 C C . TYR A 1 235 ? -8.570 -2.906 6.223 1.00 63.31 235 TYR A C 1
ATOM 1941 O O . TYR A 1 235 ? -9.579 -2.356 5.802 1.00 63.31 235 TYR A O 1
ATOM 1949 N N . LEU A 1 236 ? -8.186 -2.821 7.503 1.00 71.00 236 LEU A N 1
ATOM 1950 C CA . LEU A 1 236 ? -8.961 -2.116 8.533 1.00 71.00 236 LEU A CA 1
ATOM 1951 C C . LEU A 1 236 ? -8.816 -0.590 8.474 1.00 71.00 236 LEU A C 1
ATOM 1953 O O . LEU A 1 236 ? -9.613 0.134 9.064 1.00 71.00 236 LEU A O 1
ATOM 1957 N N . GLY A 1 237 ? -7.806 -0.080 7.765 1.00 83.88 237 GLY A N 1
ATOM 1958 C CA . GLY A 1 237 ? -7.547 1.354 7.698 1.00 83.88 237 GLY A CA 1
ATOM 1959 C C . GLY A 1 237 ? -7.170 1.943 9.062 1.00 83.88 237 GLY A C 1
ATOM 1960 O O . GLY A 1 237 ? -6.250 1.452 9.722 1.00 83.88 237 GLY A O 1
ATOM 1961 N N . THR A 1 238 ? -7.845 3.028 9.438 1.00 88.94 238 THR A N 1
ATOM 1962 C CA . THR A 1 238 ? -7.658 3.729 10.714 1.00 88.94 238 THR A CA 1
ATOM 1963 C C . THR A 1 238 ? -8.893 3.517 11.572 1.00 88.94 238 THR A C 1
ATOM 1965 O O . THR A 1 238 ? -9.980 3.921 11.157 1.00 88.94 238 THR A O 1
ATOM 1968 N N . LEU A 1 239 ? -8.707 2.939 12.757 1.00 91.00 239 LEU A N 1
ATOM 1969 C CA . LEU A 1 239 ? -9.744 2.805 13.776 1.00 91.00 239 LEU A CA 1
ATOM 1970 C C . LEU A 1 239 ? -9.901 4.144 14.496 1.00 91.00 239 LEU A C 1
ATOM 1972 O O . LEU A 1 239 ? -8.897 4.796 14.804 1.00 91.00 239 LEU A O 1
ATOM 1976 N N . ASN A 1 240 ? -11.142 4.572 14.720 1.00 93.56 240 ASN A N 1
ATOM 1977 C CA . ASN A 1 240 ? -11.441 5.841 15.374 1.00 93.56 240 ASN A CA 1
ATOM 1978 C C . ASN A 1 240 ? -12.460 5.584 16.484 1.00 93.56 240 ASN A C 1
ATOM 1980 O O . ASN A 1 240 ? -13.549 5.090 16.207 1.00 93.56 240 ASN A O 1
ATOM 1984 N N . PHE A 1 241 ? -12.102 5.940 17.711 1.00 95.25 241 PHE A N 1
ATOM 1985 C CA . PHE A 1 241 ? -12.979 5.859 18.874 1.00 95.25 241 PHE A CA 1
ATOM 1986 C C . PHE A 1 241 ? -13.158 7.255 19.443 1.00 95.25 241 PHE A C 1
ATOM 1988 O O . PHE A 1 241 ? -12.201 8.033 19.465 1.00 95.25 241 PHE A O 1
ATOM 1995 N N . ILE A 1 242 ? -14.370 7.575 19.877 1.00 95.75 242 ILE A N 1
ATOM 1996 C CA . ILE A 1 242 ? -14.672 8.864 20.499 1.00 95.75 242 ILE A CA 1
ATOM 1997 C C . ILE A 1 242 ? -15.376 8.659 21.829 1.00 95.75 242 ILE A C 1
ATOM 1999 O O . ILE A 1 242 ? -16.054 7.653 22.008 1.00 95.75 242 ILE A O 1
ATOM 2003 N N . TRP A 1 243 ? -15.218 9.603 22.745 1.00 95.44 243 TRP A N 1
ATOM 2004 C CA . TRP A 1 243 ? -15.893 9.605 24.040 1.00 95.44 243 TRP A CA 1
ATOM 2005 C C . TRP A 1 243 ? -16.157 11.037 24.482 1.00 95.44 243 TRP A C 1
ATOM 2007 O O . TRP A 1 243 ? -15.487 11.979 24.042 1.00 95.44 243 TRP A O 1
ATOM 2017 N N . ARG A 1 244 ? -17.112 11.181 25.397 1.00 94.19 244 ARG A N 1
ATOM 2018 C CA . ARG A 1 244 ? -17.384 12.446 26.066 1.00 94.19 244 ARG A CA 1
ATOM 2019 C C . ARG A 1 244 ? -16.306 12.722 27.114 1.00 94.19 244 ARG A C 1
ATOM 2021 O O . ARG A 1 244 ? -16.045 11.893 27.988 1.00 94.19 244 ARG A O 1
ATOM 2028 N N . GLU A 1 245 ? -15.690 13.890 27.006 1.00 91.56 245 GLU A N 1
ATOM 2029 C CA . GLU A 1 245 ? -14.679 14.401 27.928 1.00 91.56 245 GLU A CA 1
ATOM 2030 C C . GLU A 1 245 ? -15.348 15.313 28.975 1.00 91.56 245 GLU A C 1
ATOM 2032 O O . GLU A 1 245 ? -16.298 16.022 28.626 1.00 91.56 245 GLU A O 1
ATOM 2037 N N . PRO A 1 246 ? -14.881 15.333 30.237 1.00 87.56 246 PRO A N 1
ATOM 2038 C CA . PRO A 1 246 ? -15.380 16.285 31.226 1.00 87.56 246 PRO A CA 1
ATOM 2039 C C . PRO A 1 246 ? -15.065 17.730 30.833 1.00 87.56 246 PRO A C 1
ATOM 2041 O O . PRO A 1 246 ? -13.963 18.042 30.375 1.00 87.56 246 PRO A O 1
ATOM 2044 N N . ASP A 1 247 ? -16.014 18.631 31.082 1.00 82.88 247 ASP A N 1
ATOM 2045 C CA . ASP A 1 247 ? -15.750 20.072 31.039 1.00 82.88 247 ASP A CA 1
ATOM 2046 C C . ASP A 1 247 ? -14.801 20.479 32.185 1.00 82.88 247 ASP A C 1
ATOM 2048 O O . ASP A 1 247 ? -14.642 19.761 33.171 1.00 82.88 247 ASP A O 1
ATOM 2052 N N . THR A 1 248 ? -14.199 21.674 32.115 1.00 75.12 248 THR A N 1
ATOM 2053 C CA . THR A 1 248 ? -13.253 22.179 33.139 1.00 75.12 248 THR A CA 1
ATOM 2054 C C . THR A 1 248 ? -13.786 22.140 34.573 1.00 75.12 248 THR A C 1
ATOM 2056 O O . THR A 1 248 ? -13.000 22.121 35.513 1.00 75.12 248 THR A O 1
ATOM 2059 N N . ASN A 1 249 ? -15.108 22.131 34.742 1.00 68.19 249 ASN A N 1
ATOM 2060 C CA . ASN A 1 249 ? -15.778 22.103 36.041 1.00 68.19 249 ASN A CA 1
ATOM 2061 C C . ASN A 1 249 ? -16.042 20.675 36.563 1.00 68.19 249 ASN A C 1
ATOM 2063 O O . ASN A 1 249 ? -16.419 20.522 37.719 1.00 68.19 249 ASN A O 1
ATOM 2067 N N . GLU A 1 250 ? -15.873 19.651 35.723 1.00 68.94 250 GLU A N 1
ATOM 2068 C CA . GLU A 1 250 ? -16.127 18.230 36.018 1.00 68.94 250 GLU A CA 1
ATOM 2069 C C . GLU A 1 250 ? -14.821 17.436 36.217 1.00 68.94 250 GLU A C 1
ATOM 2071 O O . GLU A 1 250 ? -14.852 16.233 36.479 1.00 68.94 250 GLU A O 1
ATOM 2076 N N . ILE A 1 251 ? -13.664 18.099 36.097 1.00 76.50 251 ILE A N 1
ATOM 2077 C CA . ILE A 1 251 ? -12.351 17.485 36.315 1.00 76.50 251 ILE A CA 1
ATOM 2078 C C . ILE A 1 251 ? -12.190 17.183 37.809 1.00 76.50 251 ILE A C 1
ATOM 2080 O O . ILE A 1 251 ? -12.148 18.090 38.640 1.00 76.50 251 ILE A O 1
ATOM 2084 N N . ASN A 1 252 ? -12.077 15.898 38.137 1.00 77.75 252 ASN A N 1
ATOM 2085 C CA . ASN A 1 252 ? -11.790 15.397 39.477 1.00 77.75 252 ASN A CA 1
ATOM 2086 C C . ASN A 1 252 ? -10.330 14.917 39.592 1.00 77.75 252 ASN A C 1
ATOM 2088 O O . ASN A 1 252 ? -9.584 14.898 38.612 1.00 77.75 252 ASN A O 1
ATOM 2092 N N . GLU A 1 253 ? -9.918 14.514 40.797 1.00 80.25 253 GLU A N 1
ATOM 2093 C CA . GLU A 1 253 ? -8.572 13.970 41.044 1.00 80.25 253 GLU A CA 1
ATOM 2094 C C . GLU A 1 253 ? -8.297 12.684 40.237 1.00 80.25 253 GLU A C 1
ATOM 2096 O O . GLU A 1 253 ? -7.160 12.440 39.834 1.00 80.25 253 GLU A O 1
ATOM 2101 N N . ASP A 1 254 ? -9.342 11.912 39.921 1.00 82.94 254 ASP A N 1
ATOM 2102 C CA . ASP A 1 254 ? -9.251 10.627 39.215 1.00 82.94 254 ASP A CA 1
ATOM 2103 C C . ASP A 1 254 ? -9.218 10.751 37.680 1.00 82.94 254 ASP A C 1
ATOM 2105 O O . ASP A 1 254 ? -9.142 9.739 36.976 1.00 82.94 254 ASP A O 1
ATOM 2109 N N . TYR A 1 255 ? -9.269 11.970 37.136 1.00 86.62 255 TYR A N 1
ATOM 2110 C CA . TYR A 1 255 ? -9.387 12.247 35.700 1.00 86.62 255 TYR A CA 1
ATOM 2111 C C . TYR A 1 255 ? -8.352 11.488 34.854 1.00 86.62 255 TYR A C 1
ATOM 2113 O O . TYR A 1 255 ? -8.701 10.768 33.913 1.00 86.62 255 TYR A O 1
ATOM 2121 N N . GLU A 1 256 ? -7.070 11.604 35.209 1.00 87.31 256 GLU A N 1
ATOM 2122 C CA . GLU A 1 256 ? -5.984 10.954 34.466 1.00 87.31 256 GLU A CA 1
ATOM 2123 C C . GLU A 1 256 ? -6.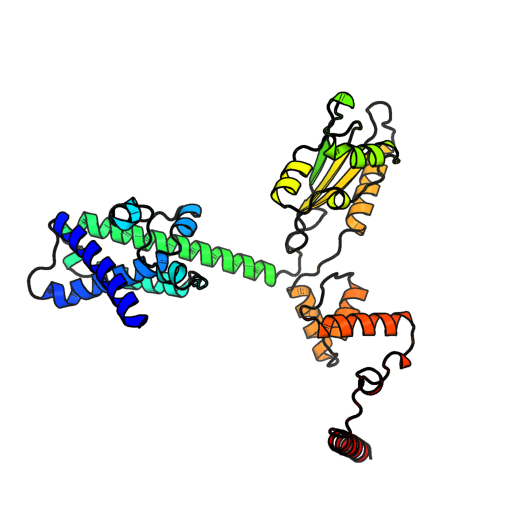078 9.425 34.550 1.00 87.31 256 GLU A C 1
ATOM 2125 O O . GLU A 1 256 ? -5.787 8.719 33.580 1.00 87.31 256 GLU A O 1
ATOM 2130 N N . THR A 1 257 ? -6.536 8.897 35.688 1.00 89.81 257 THR A N 1
ATOM 2131 C CA . THR A 1 257 ? -6.730 7.459 35.886 1.00 89.81 257 THR A CA 1
ATOM 2132 C C . THR A 1 257 ? -7.873 6.930 35.024 1.00 89.81 257 THR A C 1
ATOM 2134 O O . THR A 1 257 ? -7.685 5.930 34.328 1.00 89.81 257 THR A O 1
ATOM 2137 N N . LEU A 1 258 ? -9.025 7.605 35.004 1.00 89.31 258 LEU A N 1
ATOM 2138 C CA . LEU A 1 258 ? -10.180 7.213 34.186 1.00 89.31 258 LEU A CA 1
ATOM 2139 C C . LEU A 1 258 ? -9.853 7.259 32.691 1.00 89.31 258 LEU A C 1
ATOM 2141 O O . LEU A 1 258 ? -10.155 6.320 31.947 1.00 89.31 258 LEU A O 1
ATOM 2145 N N . LYS A 1 259 ? -9.147 8.305 32.259 1.00 90.25 259 LYS A N 1
ATOM 2146 C CA . LYS A 1 259 ? -8.659 8.442 30.887 1.00 90.25 259 LYS A CA 1
ATOM 2147 C C . LYS A 1 259 ? -7.699 7.318 30.505 1.00 90.25 259 LYS A C 1
ATOM 2149 O O . LYS A 1 259 ? -7.850 6.718 29.439 1.00 90.25 259 LYS A O 1
ATOM 2154 N N . ALA A 1 260 ? -6.738 6.991 31.369 1.00 90.44 260 ALA A N 1
ATOM 2155 C CA . ALA A 1 260 ? -5.810 5.887 31.135 1.00 90.44 260 ALA A CA 1
ATOM 2156 C C . ALA A 1 260 ? -6.540 4.535 31.055 1.00 90.44 260 ALA A C 1
ATOM 2158 O O . ALA A 1 260 ? -6.291 3.759 30.132 1.00 90.44 260 ALA A O 1
ATOM 2159 N N . GLN A 1 261 ? -7.484 4.270 31.963 1.00 92.19 261 GLN A N 1
ATOM 2160 C CA . GLN A 1 261 ? -8.303 3.053 31.950 1.00 92.19 261 GLN A CA 1
ATOM 2161 C C . GLN A 1 261 ? -9.140 2.937 30.676 1.00 92.19 261 GLN A C 1
ATOM 2163 O O . GLN A 1 261 ? -9.222 1.864 30.084 1.00 92.19 261 GLN A O 1
ATOM 2168 N N . MET A 1 262 ? -9.740 4.031 30.213 1.00 93.75 262 MET A N 1
ATOM 2169 C CA . MET A 1 262 ? -10.462 4.054 28.944 1.00 93.75 262 MET A CA 1
ATOM 2170 C C . MET A 1 262 ? -9.536 3.765 27.754 1.00 93.75 262 MET A C 1
ATOM 2172 O O . MET A 1 262 ? -9.902 2.958 26.903 1.00 93.75 262 MET A O 1
ATOM 2176 N N . ILE A 1 263 ? -8.330 4.342 27.701 1.00 92.56 263 ILE A N 1
ATOM 2177 C CA . ILE A 1 263 ? -7.356 4.025 26.641 1.00 92.56 263 ILE A CA 1
ATOM 2178 C C . ILE A 1 263 ? -6.984 2.536 26.661 1.00 92.56 263 ILE A C 1
ATOM 2180 O O . ILE A 1 263 ? -6.885 1.923 25.600 1.00 92.56 263 ILE A O 1
ATOM 2184 N N . ILE A 1 264 ? -6.808 1.941 27.845 1.00 92.19 264 ILE A N 1
ATOM 2185 C CA . ILE A 1 264 ? -6.549 0.500 27.985 1.00 92.19 264 ILE A CA 1
ATOM 2186 C C . ILE A 1 264 ? -7.737 -0.309 27.451 1.00 92.19 264 ILE A C 1
ATOM 2188 O O . ILE A 1 264 ? -7.534 -1.161 26.592 1.00 92.19 264 ILE A O 1
ATOM 2192 N N . ARG A 1 265 ? -8.974 0.029 27.846 1.00 94.19 265 ARG A N 1
ATOM 2193 C CA . ARG A 1 265 ? -10.191 -0.631 27.336 1.00 94.19 265 ARG A CA 1
ATOM 2194 C C . ARG A 1 265 ? -10.313 -0.538 25.812 1.00 94.19 265 ARG A C 1
ATOM 2196 O O . ARG A 1 265 ? -10.690 -1.515 25.175 1.00 94.19 265 ARG A O 1
ATOM 2203 N N . ILE A 1 266 ? -9.971 0.610 25.220 1.00 93.06 266 ILE A N 1
ATOM 2204 C CA . ILE A 1 266 ? -9.916 0.770 23.759 1.00 93.06 266 ILE A CA 1
ATOM 2205 C C . ILE A 1 266 ? -8.856 -0.161 23.163 1.00 93.06 266 ILE A C 1
ATOM 2207 O O . ILE A 1 266 ? -9.116 -0.825 22.166 1.00 93.06 266 ILE A O 1
ATOM 2211 N N . ASN A 1 267 ? -7.663 -0.229 23.752 1.00 90.81 267 ASN A N 1
ATOM 2212 C CA . ASN A 1 267 ? -6.594 -1.083 23.239 1.00 90.81 267 ASN A CA 1
ATOM 2213 C C . ASN A 1 267 ? -6.942 -2.579 23.326 1.00 90.81 267 ASN A C 1
ATOM 2215 O O . ASN A 1 267 ? -6.574 -3.316 22.414 1.00 90.81 267 ASN A O 1
ATOM 2219 N N . ASP A 1 268 ? -7.683 -3.007 24.351 1.00 89.31 268 ASP A N 1
ATOM 2220 C CA . ASP A 1 268 ? -8.096 -4.406 24.541 1.00 89.31 268 ASP A CA 1
ATOM 2221 C C . ASP A 1 268 ? -9.113 -4.883 23.491 1.00 89.31 268 ASP A C 1
ATOM 2223 O O . ASP A 1 268 ? -9.142 -6.065 23.148 1.00 89.31 268 ASP A O 1
ATOM 2227 N N . ILE A 1 269 ? -9.936 -3.979 22.944 1.00 89.62 269 ILE A N 1
ATOM 2228 C CA . ILE A 1 269 ? -10.899 -4.323 21.884 1.00 89.62 269 ILE A CA 1
ATOM 2229 C C . ILE A 1 269 ? -10.300 -4.253 20.473 1.00 89.62 269 ILE A C 1
ATOM 2231 O O . ILE A 1 269 ? -10.927 -4.722 19.518 1.00 89.62 269 ILE A O 1
ATOM 2235 N N . ILE A 1 270 ? -9.120 -3.643 20.301 1.00 87.81 270 ILE A N 1
ATOM 2236 C CA . ILE A 1 270 ? -8.463 -3.571 18.992 1.00 87.81 270 ILE A CA 1
ATOM 2237 C C . ILE A 1 270 ? -8.055 -4.994 18.593 1.00 87.81 270 ILE A C 1
ATOM 2239 O O . ILE A 1 270 ? -7.306 -5.639 19.327 1.00 87.81 270 ILE A O 1
ATOM 2243 N N . PRO A 1 271 ? -8.489 -5.500 17.422 1.00 84.38 271 PRO A N 1
ATOM 2244 C CA . PRO A 1 271 ? -8.161 -6.864 17.042 1.00 84.38 271 PRO A CA 1
ATOM 2245 C C . PRO A 1 271 ? -6.647 -7.041 16.894 1.00 84.38 271 PRO A C 1
ATOM 2247 O O . PRO A 1 271 ? -5.978 -6.246 16.228 1.00 84.38 271 PRO A O 1
ATOM 2250 N N . VAL A 1 272 ? -6.116 -8.108 17.485 1.00 82.75 272 VAL A N 1
ATOM 2251 C CA . VAL A 1 272 ? -4.694 -8.445 17.408 1.00 82.75 272 VAL A CA 1
ATOM 2252 C C . VAL A 1 272 ? -4.414 -9.093 16.058 1.00 82.75 272 VAL A C 1
ATOM 2254 O O . VAL A 1 272 ? -5.099 -10.026 15.654 1.00 82.75 272 VAL A O 1
ATOM 2257 N N . TYR A 1 273 ? -3.388 -8.622 15.350 1.00 82.88 273 TYR A N 1
ATOM 2258 C CA . TYR A 1 273 ? -2.916 -9.270 14.126 1.00 82.88 273 TYR A CA 1
ATOM 2259 C C . TYR A 1 273 ? -1.441 -9.605 14.239 1.00 82.88 273 TYR A C 1
ATOM 2261 O O . TYR A 1 273 ? -0.571 -8.734 14.165 1.00 82.88 273 TYR A O 1
ATOM 2269 N N . CYS A 1 274 ? -1.147 -10.894 14.333 1.00 83.12 274 CYS A N 1
ATOM 2270 C CA . CYS A 1 274 ? 0.220 -11.374 14.372 1.00 83.12 274 CYS A CA 1
ATOM 2271 C C . CYS A 1 274 ? 0.920 -11.175 13.022 1.00 83.12 274 CYS A C 1
ATOM 2273 O O . CYS A 1 274 ? 0.317 -11.212 11.932 1.00 83.12 274 CYS A O 1
ATOM 2275 N N . THR A 1 275 ? 2.239 -10.997 13.084 1.00 86.12 275 THR A N 1
ATOM 2276 C CA . THR A 1 275 ? 3.060 -10.815 11.887 1.00 86.12 275 THR A CA 1
ATOM 2277 C C . THR A 1 275 ? 3.105 -12.080 11.034 1.00 86.12 275 THR A C 1
ATOM 2279 O O . THR A 1 275 ? 2.812 -13.201 11.464 1.00 86.12 275 THR A O 1
ATOM 2282 N N . ARG A 1 276 ? 3.482 -11.914 9.759 1.00 85.25 276 ARG A N 1
ATOM 2283 C CA . ARG A 1 276 ? 3.696 -13.056 8.856 1.00 85.25 276 ARG A CA 1
ATOM 2284 C C . ARG A 1 276 ? 4.795 -13.976 9.382 1.00 85.25 276 ARG A C 1
ATOM 2286 O O . ARG A 1 276 ? 4.639 -15.193 9.271 1.00 85.25 276 ARG A O 1
ATOM 2293 N N . GLN A 1 277 ? 5.851 -13.406 9.964 1.00 88.69 277 GLN A N 1
ATOM 2294 C CA . GLN A 1 277 ? 6.949 -14.181 10.518 1.00 88.69 277 GLN A CA 1
ATOM 2295 C C . GLN A 1 277 ? 6.527 -14.963 11.767 1.00 88.69 277 GLN A C 1
ATOM 2297 O O . GLN A 1 277 ? 6.802 -16.159 11.821 1.00 88.69 277 GLN A O 1
ATOM 2302 N N . MET A 1 278 ? 5.777 -14.363 12.703 1.00 89.06 278 MET A N 1
ATOM 2303 C CA . MET A 1 278 ? 5.277 -15.078 13.889 1.00 89.06 278 MET A CA 1
ATOM 2304 C C . MET A 1 278 ? 4.464 -16.323 13.505 1.00 89.06 278 MET A C 1
ATOM 2306 O O . MET A 1 278 ? 4.763 -17.428 13.962 1.00 89.06 278 MET A O 1
ATOM 2310 N N . ARG A 1 279 ? 3.493 -16.173 12.591 1.00 86.94 279 ARG A N 1
ATOM 2311 C CA . ARG A 1 279 ? 2.698 -17.308 12.087 1.00 86.94 279 ARG A CA 1
ATOM 2312 C C . ARG A 1 279 ? 3.573 -18.384 11.448 1.00 86.94 279 ARG A C 1
ATOM 2314 O O . ARG A 1 279 ? 3.373 -19.573 11.688 1.00 86.94 279 ARG A O 1
ATOM 2321 N N . LYS A 1 280 ? 4.551 -17.975 10.634 1.00 87.75 280 LYS A N 1
ATOM 2322 C CA . LYS A 1 280 ? 5.476 -18.899 9.967 1.00 87.75 280 LYS A CA 1
ATOM 2323 C C . LYS A 1 280 ? 6.296 -19.692 10.985 1.00 87.75 280 LYS A C 1
ATOM 2325 O O . LYS A 1 280 ? 6.371 -20.910 10.848 1.00 87.75 280 LYS A O 1
ATOM 2330 N N . ASN A 1 281 ? 6.850 -19.030 11.998 1.00 88.75 281 ASN A N 1
ATOM 2331 C CA . ASN A 1 281 ? 7.649 -19.666 13.044 1.00 88.75 281 ASN A CA 1
ATOM 2332 C C . ASN A 1 281 ? 6.843 -20.724 13.801 1.00 88.75 281 ASN A C 1
ATOM 2334 O O . ASN A 1 281 ? 7.304 -21.853 13.964 1.00 88.75 281 ASN A O 1
ATOM 2338 N N . VAL A 1 282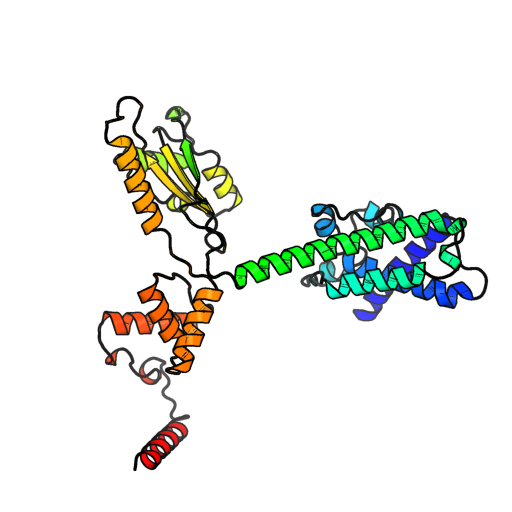 ? 5.617 -20.384 14.212 1.00 86.06 282 VAL A N 1
ATOM 2339 C CA . VAL A 1 282 ? 4.730 -21.318 14.916 1.00 86.06 282 VAL A CA 1
ATOM 2340 C C . VAL A 1 282 ? 4.394 -22.513 14.035 1.00 86.06 282 VAL A C 1
ATOM 2342 O O . VAL A 1 282 ? 4.601 -23.654 14.447 1.00 86.06 282 VAL A O 1
ATOM 2345 N N . PHE A 1 283 ? 3.942 -22.281 12.802 1.00 86.44 283 PHE A N 1
ATOM 2346 C CA . PHE A 1 283 ? 3.564 -23.383 11.918 1.00 86.44 283 PHE A CA 1
ATOM 2347 C C . PHE A 1 283 ? 4.749 -24.290 11.597 1.00 86.44 283 PHE A C 1
ATOM 2349 O O . PHE A 1 283 ? 4.584 -25.504 11.606 1.00 86.44 283 PHE A O 1
ATOM 2356 N N . GLN A 1 284 ? 5.943 -23.735 11.376 1.00 87.25 284 GLN A N 1
ATOM 2357 C CA . GLN A 1 284 ? 7.150 -24.533 11.158 1.00 87.25 284 GLN A CA 1
ATOM 2358 C C . GLN A 1 284 ? 7.520 -25.360 12.392 1.00 87.25 284 GLN A C 1
ATOM 2360 O O . GLN A 1 284 ? 7.802 -26.546 12.253 1.00 87.25 284 GLN A O 1
ATOM 2365 N N . LYS A 1 285 ? 7.470 -24.771 13.592 1.00 86.75 285 LYS A N 1
ATOM 2366 C CA . LYS A 1 285 ? 7.808 -25.466 14.840 1.00 86.75 285 LYS A CA 1
ATOM 2367 C C . LYS A 1 285 ? 6.867 -26.640 15.117 1.00 86.75 285 LYS A C 1
ATOM 2369 O O . LYS A 1 285 ? 7.337 -27.732 15.415 1.00 86.75 285 LYS A O 1
ATOM 2374 N N . TYR A 1 286 ? 5.555 -26.440 14.985 1.00 84.00 286 TYR A N 1
ATOM 2375 C CA . TYR A 1 286 ? 4.578 -27.505 15.244 1.00 84.00 286 TYR A CA 1
ATOM 2376 C C . TYR A 1 286 ? 4.522 -28.552 14.130 1.00 84.00 286 TYR A C 1
ATOM 2378 O O . TYR A 1 286 ? 4.289 -29.722 14.427 1.00 84.00 286 TYR A O 1
ATOM 2386 N N . PHE A 1 287 ? 4.820 -28.174 12.882 1.00 82.56 2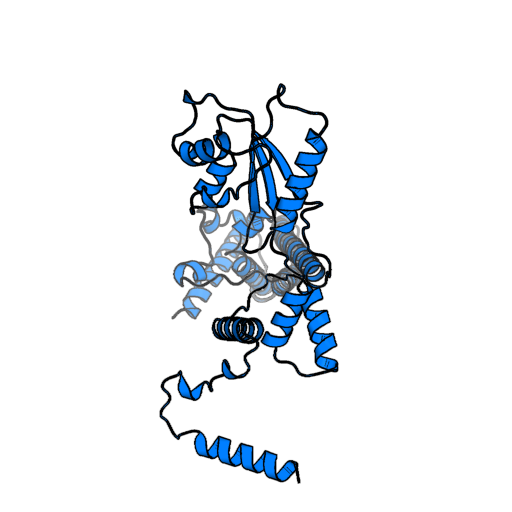87 PHE A N 1
ATOM 2387 C CA . PHE A 1 287 ? 4.926 -29.122 11.770 1.00 82.56 287 PHE A CA 1
ATOM 2388 C C . PHE A 1 287 ? 6.005 -30.192 12.004 1.00 82.56 287 PHE A C 1
ATOM 2390 O O . PHE A 1 287 ? 5.825 -31.328 11.576 1.00 82.56 287 PHE A O 1
ATOM 2397 N N . LEU A 1 288 ? 7.091 -29.862 12.720 1.00 81.81 288 LEU A N 1
ATOM 2398 C CA . LEU A 1 288 ? 8.135 -30.829 13.089 1.00 81.81 288 LEU A CA 1
ATOM 2399 C C . LEU A 1 288 ? 7.643 -31.901 14.071 1.00 81.81 288 LEU A C 1
ATOM 2401 O O . LEU A 1 288 ? 8.157 -33.014 14.060 1.00 81.81 288 LEU A O 1
ATOM 2405 N N . VAL A 1 289 ? 6.675 -31.564 14.927 1.00 84.88 289 VAL A N 1
ATOM 2406 C CA . VAL A 1 289 ? 6.149 -32.474 15.955 1.00 84.88 289 VAL A CA 1
ATOM 2407 C C . VAL A 1 289 ? 5.004 -33.310 15.397 1.00 84.88 289 VAL A C 1
ATOM 2409 O O . VAL A 1 289 ? 4.953 -34.521 15.602 1.00 84.88 289 VAL A O 1
ATOM 2412 N N . ARG A 1 290 ? 4.061 -32.669 14.699 1.00 80.62 290 ARG A N 1
ATOM 2413 C CA . ARG A 1 290 ? 2.888 -33.334 14.133 1.00 80.62 290 ARG A CA 1
ATOM 2414 C C . ARG A 1 290 ? 2.401 -32.592 12.898 1.00 80.62 290 ARG A C 1
ATOM 2416 O O . ARG A 1 290 ? 2.250 -31.372 12.903 1.00 80.62 290 ARG A O 1
ATOM 2423 N N . ASN A 1 291 ? 2.062 -33.351 11.860 1.00 81.25 291 ASN A N 1
ATOM 2424 C CA . ASN A 1 291 ? 1.464 -32.802 10.650 1.00 81.25 291 ASN A CA 1
ATOM 2425 C C . ASN A 1 291 ? -0.021 -32.465 10.884 1.00 81.25 291 ASN A C 1
ATOM 2427 O O . ASN A 1 291 ? -0.916 -33.234 10.537 1.00 81.25 291 ASN A O 1
ATOM 2431 N N . LEU A 1 292 ? -0.274 -31.339 11.552 1.00 79.75 292 LEU A N 1
ATOM 2432 C CA . LEU A 1 292 ? -1.613 -30.794 11.760 1.00 79.75 292 LEU A CA 1
ATOM 2433 C C . LEU A 1 292 ? -2.091 -30.058 10.503 1.00 79.75 292 LEU A C 1
ATOM 2435 O O . LEU A 1 292 ? -1.314 -29.394 9.812 1.00 79.75 292 LEU A O 1
ATOM 2439 N N . SER A 1 293 ? -3.393 -30.136 10.217 1.00 80.12 293 SER A N 1
ATOM 2440 C CA . SER A 1 293 ? -3.972 -29.367 9.117 1.00 80.12 293 SER A CA 1
ATOM 2441 C C . SER A 1 293 ? -3.845 -27.863 9.397 1.00 80.12 293 SER A C 1
ATOM 2443 O O . SER A 1 293 ? -3.924 -27.406 10.541 1.00 80.12 293 SER A O 1
ATOM 2445 N N . LYS A 1 294 ? -3.646 -27.061 8.343 1.00 79.19 294 LYS A N 1
ATOM 2446 C CA . LYS A 1 294 ? -3.474 -25.604 8.486 1.00 79.19 294 LYS A CA 1
ATOM 2447 C C . LYS A 1 294 ? -4.631 -24.915 9.237 1.00 79.19 294 LYS A C 1
ATOM 2449 O O . LYS A 1 294 ? -4.327 -24.005 10.000 1.00 79.19 294 LYS A O 1
ATOM 2454 N N . PRO A 1 295 ? -5.909 -25.306 9.059 1.00 81.31 295 PRO A N 1
ATOM 2455 C CA . PRO A 1 295 ? -7.018 -24.724 9.821 1.00 81.31 295 PRO A CA 1
ATOM 2456 C C . PRO A 1 295 ? -6.945 -25.005 11.319 1.00 81.31 295 PRO A C 1
ATOM 2458 O O . PRO A 1 295 ? -7.162 -24.096 12.108 1.00 81.31 295 PRO A O 1
ATOM 2461 N N . VAL A 1 296 ? -6.552 -26.220 11.716 1.00 80.62 296 VAL A N 1
ATOM 2462 C CA . VAL A 1 296 ? -6.370 -26.568 13.134 1.00 80.62 296 VAL A CA 1
ATOM 2463 C C . VAL A 1 296 ? -5.225 -25.762 13.744 1.00 80.62 296 VAL A C 1
ATOM 2465 O O . VAL A 1 296 ? -5.374 -25.213 14.830 1.00 80.62 296 VAL A O 1
ATOM 2468 N N . LEU A 1 297 ? -4.104 -25.620 13.026 1.00 83.62 297 LEU A N 1
ATOM 2469 C CA . LEU A 1 297 ? -2.987 -24.779 13.474 1.00 83.62 297 LEU A CA 1
ATOM 2470 C C . LEU A 1 297 ? -3.370 -23.302 13.590 1.00 83.62 297 LEU A C 1
ATOM 2472 O O . LEU A 1 297 ? -2.904 -22.631 14.504 1.00 83.62 297 LEU A O 1
ATOM 2476 N N . ARG A 1 298 ? -4.198 -22.789 12.673 1.00 83.19 298 ARG A N 1
ATOM 2477 C CA . ARG A 1 298 ? -4.709 -21.416 12.749 1.00 83.19 298 ARG A CA 1
ATOM 2478 C C . ARG A 1 298 ? -5.652 -21.225 13.927 1.00 83.19 298 ARG A C 1
ATOM 2480 O O . ARG A 1 298 ? -5.511 -20.214 14.597 1.00 83.19 298 ARG A O 1
ATOM 2487 N N . MET A 1 299 ? -6.530 -22.190 14.205 1.00 82.19 299 MET A N 1
ATOM 2488 C CA . MET A 1 299 ? -7.412 -22.141 15.373 1.00 82.19 299 MET A CA 1
ATOM 2489 C C . MET A 1 299 ? -6.610 -22.127 16.669 1.00 82.19 299 MET A C 1
ATOM 2491 O O . MET A 1 299 ? -6.720 -21.195 17.449 1.00 82.19 299 MET A O 1
ATOM 2495 N N . LEU A 1 300 ? -5.694 -23.088 16.824 1.00 84.06 300 LEU A N 1
ATOM 2496 C CA . LEU A 1 300 ? -4.810 -23.153 17.984 1.00 84.06 300 LEU A CA 1
ATOM 2497 C C . LEU A 1 300 ? -4.019 -21.852 18.159 1.00 84.06 300 LEU A C 1
ATOM 2499 O O . LEU A 1 300 ? -3.846 -21.363 19.269 1.00 84.06 300 LEU A O 1
ATOM 2503 N N . TYR A 1 301 ? -3.515 -21.291 17.059 1.00 86.69 301 TYR A N 1
ATOM 2504 C CA . TYR A 1 301 ? -2.768 -20.045 17.115 1.00 86.69 301 TYR A CA 1
ATOM 2505 C C . TYR A 1 301 ? -3.649 -18.852 17.503 1.00 86.69 301 TYR A C 1
ATOM 2507 O O . TYR A 1 301 ? -3.233 -18.052 18.338 1.00 86.69 301 TYR A O 1
ATOM 2515 N N . HIS A 1 302 ? -4.857 -18.756 16.943 1.00 85.12 302 HIS A N 1
ATOM 2516 C CA . HIS A 1 302 ? -5.872 -17.777 17.329 1.00 85.12 302 HIS A CA 1
ATOM 2517 C C . HIS A 1 302 ? -6.197 -17.879 18.824 1.00 85.12 302 HIS A C 1
ATOM 2519 O O . HIS A 1 302 ? -6.116 -16.875 19.519 1.00 85.12 302 HIS A O 1
ATOM 2525 N N . ASP A 1 303 ? -6.460 -19.075 19.346 1.00 83.69 303 ASP A N 1
ATOM 2526 C CA . ASP A 1 303 ? -6.852 -19.267 20.749 1.00 83.69 303 ASP A CA 1
ATOM 2527 C C . ASP A 1 303 ? -5.727 -18.896 21.726 1.00 83.69 303 ASP A C 1
ATOM 2529 O O . ASP A 1 303 ? -5.982 -18.398 22.818 1.00 83.69 303 ASP A O 1
ATOM 2533 N N . LEU A 1 304 ? -4.468 -19.088 21.320 1.00 85.31 304 LEU A N 1
ATOM 2534 C CA . LEU A 1 304 ? -3.300 -18.728 22.127 1.00 85.31 304 LEU A CA 1
ATOM 2535 C C . LEU A 1 304 ? -2.925 -17.240 22.056 1.00 85.31 304 LEU A C 1
ATOM 2537 O O . LEU A 1 304 ? -2.222 -16.763 22.945 1.00 85.31 304 LEU A O 1
ATOM 2541 N N . THR A 1 305 ? -3.294 -16.525 20.988 1.00 84.94 305 THR A N 1
ATOM 2542 C CA . THR A 1 305 ? -2.750 -15.177 20.701 1.00 84.94 305 THR A CA 1
ATOM 2543 C C . THR A 1 305 ? -3.788 -14.087 20.456 1.00 84.94 305 THR A C 1
ATOM 2545 O O . THR A 1 305 ? -3.429 -12.913 20.437 1.00 84.94 305 THR A O 1
ATOM 2548 N N . GLY A 1 306 ? -5.050 -14.448 20.232 1.00 82.81 306 GLY A N 1
ATOM 2549 C CA . GLY A 1 306 ? -6.087 -13.535 19.758 1.00 82.81 306 GLY A CA 1
ATOM 2550 C C . GLY A 1 306 ? -5.919 -13.092 18.298 1.00 82.81 306 GLY A C 1
ATOM 2551 O O . GLY A 1 306 ? -6.559 -12.122 17.900 1.00 82.81 306 GLY A O 1
ATOM 2552 N N . ASP A 1 307 ? -5.062 -13.750 17.494 1.00 83.88 307 ASP A N 1
ATOM 2553 C CA . ASP A 1 307 ? -4.805 -13.366 16.093 1.00 83.88 307 ASP A CA 1
ATOM 2554 C C . ASP A 1 307 ? -6.088 -13.402 15.252 1.00 83.88 307 ASP A C 1
ATOM 2556 O O . ASP A 1 307 ? -6.529 -14.462 14.813 1.00 83.88 307 ASP A O 1
ATOM 2560 N N . ALA A 1 308 ? -6.635 -12.235 14.926 1.00 80.94 308 ALA A N 1
ATOM 2561 C CA . ALA A 1 308 ? -7.854 -12.056 14.141 1.00 80.94 308 ALA A CA 1
ATOM 2562 C C . ALA A 1 308 ? -7.662 -12.336 12.634 1.00 80.94 308 ALA A C 1
ATOM 2564 O O . ALA A 1 308 ? -8.497 -11.964 11.801 1.00 80.94 308 ALA A O 1
ATOM 2565 N N . SER A 1 309 ? -6.546 -12.958 12.239 1.00 77.56 309 SER A N 1
ATOM 2566 C CA . SER A 1 309 ? -6.270 -13.250 10.837 1.00 77.56 309 SER A CA 1
ATOM 2567 C C . SER A 1 309 ? -7.214 -14.322 10.286 1.00 77.56 309 SER A C 1
ATOM 2569 O O . SER A 1 309 ? -7.343 -15.419 10.819 1.00 77.56 309 SER A O 1
ATOM 2571 N N . LEU A 1 310 ? -7.891 -13.991 9.184 1.00 70.81 310 LEU A N 1
ATOM 2572 C CA . LEU A 1 310 ? -8.861 -14.879 8.547 1.00 70.81 310 LEU A CA 1
ATOM 2573 C C . LEU A 1 310 ? -8.214 -15.733 7.457 1.00 70.81 310 LEU A C 1
ATOM 2575 O O . LEU A 1 310 ? -7.258 -15.317 6.793 1.00 70.81 310 LEU A O 1
ATOM 2579 N N . ALA A 1 311 ? -8.807 -16.896 7.191 1.00 73.81 311 ALA A N 1
ATOM 2580 C CA . ALA A 1 311 ? -8.480 -17.655 5.998 1.00 73.81 311 ALA A CA 1
ATOM 2581 C C . ALA A 1 311 ? -8.781 -16.875 4.703 1.00 73.81 311 ALA A C 1
ATOM 2583 O O . ALA A 1 311 ? -9.774 -16.154 4.583 1.00 73.81 311 ALA A O 1
ATOM 2584 N N . ASN A 1 312 ? -7.916 -17.055 3.701 1.00 69.94 312 ASN A N 1
ATOM 2585 C CA . ASN A 1 312 ? -7.994 -16.331 2.429 1.00 69.94 312 ASN A CA 1
ATOM 2586 C C . ASN A 1 312 ? -9.065 -16.881 1.471 1.00 69.94 312 ASN A C 1
ATOM 2588 O O . ASN A 1 312 ? -9.475 -16.175 0.552 1.00 69.94 312 ASN A O 1
ATOM 2592 N N . ASP A 1 313 ? -9.501 -18.128 1.651 1.00 79.38 313 ASP A N 1
ATOM 2593 C CA . ASP A 1 313 ? -10.448 -18.806 0.767 1.00 79.38 313 ASP A CA 1
ATOM 2594 C C . ASP A 1 313 ? -11.707 -19.265 1.514 1.00 79.38 313 ASP A C 1
ATOM 2596 O O . ASP A 1 313 ? -11.687 -19.521 2.718 1.00 79.38 313 ASP A O 1
ATOM 2600 N N . LYS A 1 314 ? -12.823 -19.349 0.781 1.00 76.69 314 LYS A N 1
ATOM 2601 C CA . LYS A 1 314 ? -14.150 -19.643 1.343 1.00 76.69 314 LYS A CA 1
ATOM 2602 C C . LYS A 1 314 ? -14.215 -21.018 2.018 1.00 76.69 314 LYS A C 1
ATOM 2604 O O . LYS A 1 314 ? -14.868 -21.144 3.046 1.00 76.69 314 LYS A O 1
ATOM 2609 N N . ILE A 1 315 ? -13.524 -22.012 1.459 1.00 73.69 315 ILE A N 1
ATOM 2610 C CA . ILE A 1 315 ? -13.529 -23.393 1.960 1.00 73.69 315 ILE A CA 1
ATOM 2611 C C . ILE A 1 315 ? -12.821 -23.452 3.313 1.00 73.69 315 ILE A C 1
ATOM 2613 O O . ILE A 1 315 ? -13.346 -24.015 4.270 1.00 73.69 315 ILE A O 1
ATOM 2617 N N . SER A 1 316 ? -11.649 -22.825 3.417 1.00 74.75 316 SER A N 1
ATOM 2618 C CA . SER A 1 316 ? -10.910 -22.743 4.674 1.00 74.75 316 SER A CA 1
ATOM 2619 C C . SER A 1 316 ? -11.690 -22.001 5.761 1.00 74.75 316 SER A C 1
ATOM 2621 O O . SER A 1 316 ? -11.649 -22.445 6.901 1.00 74.75 316 SER A O 1
ATOM 2623 N N . LYS A 1 317 ? -12.416 -20.920 5.423 1.00 79.38 317 LYS A N 1
ATOM 2624 C CA . LYS A 1 317 ? -13.273 -20.204 6.389 1.00 79.38 317 LYS A CA 1
ATOM 2625 C C . LYS A 1 317 ? -14.369 -21.105 6.942 1.00 79.38 317 LYS A C 1
ATOM 2627 O O . LYS A 1 317 ? -14.475 -21.276 8.145 1.00 79.38 317 LYS A O 1
ATOM 2632 N N . GLU A 1 318 ? -15.115 -21.761 6.059 1.00 78.75 318 GLU A N 1
ATOM 2633 C CA . GLU A 1 318 ? -16.181 -22.677 6.466 1.00 78.75 318 GLU A CA 1
ATOM 2634 C C . GLU A 1 318 ? -15.653 -23.829 7.335 1.00 78.75 318 GLU A C 1
ATOM 2636 O O . GLU A 1 318 ? -16.285 -24.210 8.319 1.00 78.75 318 GLU A O 1
ATOM 2641 N N . MET A 1 319 ? -14.470 -24.358 7.011 1.00 78.56 319 MET A N 1
ATOM 2642 C CA . MET A 1 319 ? -13.822 -25.383 7.826 1.00 78.56 319 MET A CA 1
ATOM 2643 C C . MET A 1 319 ? -13.396 -24.850 9.203 1.00 78.56 319 MET A C 1
ATOM 2645 O O . MET A 1 319 ? -13.533 -25.564 10.192 1.00 78.56 319 MET A O 1
ATOM 2649 N N . GLU A 1 320 ? -12.917 -23.609 9.288 1.00 81.00 320 GLU A N 1
ATOM 2650 C CA . GLU A 1 320 ? -12.579 -22.945 10.555 1.00 81.00 320 GLU A CA 1
ATOM 2651 C C . GLU A 1 320 ? -13.813 -22.662 11.415 1.00 81.00 320 GLU A C 1
ATOM 2653 O O . GLU A 1 320 ? -13.800 -22.989 12.598 1.00 81.00 320 GLU A O 1
ATOM 2658 N N . GLU A 1 321 ? -14.896 -22.135 10.839 1.00 81.56 321 GLU A N 1
ATOM 2659 C CA . GLU A 1 321 ? -16.169 -21.931 11.545 1.00 81.56 321 GLU A CA 1
ATOM 2660 C C . GLU A 1 321 ? -16.704 -23.244 12.135 1.00 81.56 321 GLU A C 1
ATOM 2662 O O . GLU A 1 321 ? -17.126 -23.291 13.290 1.00 81.56 321 GLU A O 1
ATOM 2667 N N . ARG A 1 322 ? -16.646 -24.337 11.367 1.00 77.81 322 ARG A N 1
ATOM 2668 C CA . ARG A 1 322 ? -17.077 -25.660 11.841 1.00 77.81 322 ARG A CA 1
ATOM 2669 C C . ARG A 1 322 ? -16.180 -26.194 12.953 1.00 77.81 322 ARG A C 1
ATOM 2671 O O . ARG A 1 322 ? -16.694 -26.731 13.928 1.00 77.81 322 ARG A O 1
ATOM 2678 N N . LEU A 1 323 ? -14.860 -26.025 12.832 1.00 80.75 323 LEU A N 1
ATOM 2679 C CA . LEU A 1 323 ? -13.916 -26.388 13.892 1.00 80.75 323 LEU A CA 1
ATOM 2680 C C . LEU A 1 323 ? -14.197 -25.604 15.182 1.00 80.75 323 LEU A C 1
ATOM 2682 O O . LEU A 1 323 ? -14.177 -26.207 16.252 1.00 80.75 323 LEU A O 1
ATOM 2686 N N . ARG A 1 324 ? -14.526 -24.306 15.091 1.00 82.00 324 ARG A N 1
ATOM 2687 C CA . ARG A 1 324 ? -14.945 -23.501 16.255 1.00 82.00 324 ARG A CA 1
ATOM 2688 C C . ARG A 1 324 ? -16.202 -24.052 16.902 1.00 82.00 324 ARG A C 1
ATOM 2690 O O . ARG A 1 324 ? -16.211 -24.244 18.109 1.00 82.00 324 ARG A O 1
ATOM 2697 N N . LEU A 1 325 ? -17.246 -24.316 16.115 1.00 81.25 325 LEU A N 1
ATOM 2698 C CA . LEU A 1 325 ? -18.504 -24.863 16.632 1.00 81.25 325 LEU A CA 1
ATOM 2699 C C . LEU A 1 325 ? -18.291 -26.212 17.323 1.00 81.25 325 LEU A C 1
ATOM 2701 O O . LEU A 1 325 ? -18.809 -26.419 18.413 1.00 81.25 325 LEU A O 1
ATOM 2705 N N . MET A 1 326 ? -17.487 -27.093 16.723 1.00 80.75 326 MET A N 1
ATOM 2706 C CA . MET A 1 326 ? -17.114 -28.378 17.315 1.00 80.75 326 MET A CA 1
ATOM 2707 C C . MET A 1 326 ? -16.416 -28.203 18.670 1.00 80.75 326 MET A C 1
ATOM 2709 O O . MET A 1 326 ? -16.759 -28.892 19.623 1.00 80.75 326 MET A O 1
ATOM 2713 N N . MET A 1 327 ? -15.445 -27.288 18.763 1.00 81.00 327 MET A N 1
ATOM 2714 C CA . MET A 1 327 ? -14.726 -27.023 20.014 1.00 81.00 327 MET A CA 1
ATOM 2715 C C . MET A 1 327 ? -15.631 -26.388 21.076 1.00 81.00 327 MET A C 1
ATOM 2717 O O . MET A 1 327 ? -15.576 -26.797 22.228 1.00 81.00 327 MET A O 1
ATOM 2721 N N . LEU A 1 328 ? -16.484 -25.432 20.692 1.00 82.31 328 LEU A N 1
ATOM 2722 C CA . LEU A 1 328 ? -17.418 -24.746 21.594 1.00 82.31 328 LEU A CA 1
ATOM 2723 C C . LEU A 1 328 ? -18.474 -25.679 22.186 1.00 82.31 328 LEU A C 1
ATOM 2725 O O . LEU A 1 328 ? -18.892 -25.491 23.323 1.00 82.31 328 LEU A O 1
ATOM 2729 N N . LEU A 1 329 ? -18.939 -26.643 21.395 1.00 82.19 329 LEU A N 1
ATOM 2730 C CA . LEU A 1 329 ? -19.978 -27.587 21.799 1.00 82.19 329 LEU A CA 1
ATOM 2731 C C . LEU A 1 329 ? -19.396 -28.868 22.415 1.00 82.19 329 LEU A C 1
ATOM 2733 O O . LEU A 1 329 ? -20.166 -29.735 22.813 1.00 82.19 329 LEU A O 1
ATOM 2737 N N . GLU A 1 330 ? -18.063 -28.987 22.477 1.00 79.56 330 GLU A N 1
ATOM 2738 C CA . GLU A 1 330 ? -17.319 -30.165 22.956 1.00 79.56 330 GLU A CA 1
ATOM 2739 C C . GLU A 1 330 ? -17.778 -31.492 22.319 1.00 79.56 330 GLU A C 1
ATOM 2741 O O . GLU A 1 330 ? -17.591 -32.579 22.868 1.00 79.56 330 GLU A O 1
ATOM 2746 N N . ASP A 1 331 ? -18.364 -31.415 21.124 1.00 72.56 331 ASP A N 1
ATOM 2747 C CA . ASP A 1 331 ? -19.061 -32.526 20.491 1.00 72.56 331 ASP A CA 1
ATOM 2748 C C . ASP A 1 331 ? -18.348 -32.948 19.203 1.00 72.56 331 ASP A C 1
ATOM 2750 O O . ASP A 1 331 ? -18.453 -32.313 18.146 1.00 72.56 331 ASP A O 1
ATOM 2754 N N . LEU A 1 332 ? -17.628 -34.072 19.287 1.00 59.22 332 LEU A N 1
ATOM 2755 C CA . LEU A 1 332 ? -16.975 -34.704 18.137 1.00 59.22 332 LEU A CA 1
ATOM 2756 C C . LEU A 1 332 ? -17.967 -35.106 17.033 1.00 59.22 332 LEU A C 1
ATOM 2758 O O . LEU A 1 332 ? -17.554 -35.266 15.883 1.00 59.22 332 LEU A O 1
ATOM 2762 N N . SER A 1 333 ? -19.254 -35.264 17.354 1.00 56.66 333 SER A N 1
ATOM 2763 C CA . SER A 1 333 ? -20.286 -35.681 16.404 1.00 56.66 333 SER A CA 1
ATOM 2764 C C . SER A 1 333 ? -20.758 -34.559 15.475 1.00 56.66 333 SER A C 1
ATOM 2766 O O . SER A 1 333 ? -21.354 -34.855 14.443 1.00 56.66 333 SER A O 1
ATOM 2768 N N . ILE A 1 334 ? -20.404 -33.292 15.744 1.00 59.00 334 ILE A N 1
ATOM 2769 C CA . ILE A 1 334 ? -20.628 -32.154 14.825 1.00 59.00 334 ILE A CA 1
ATOM 2770 C C . ILE A 1 334 ? -19.838 -32.309 13.521 1.00 59.00 334 ILE A C 1
ATOM 2772 O O . ILE A 1 334 ? -20.227 -31.754 12.488 1.00 59.00 334 ILE A O 1
ATOM 2776 N N . ILE A 1 335 ? -18.779 -33.128 13.521 1.00 49.84 335 ILE A N 1
ATOM 2777 C CA . ILE A 1 335 ? -18.205 -33.691 12.294 1.00 49.84 335 ILE A CA 1
ATOM 2778 C C . ILE A 1 335 ? -19.151 -34.788 11.776 1.00 49.84 335 ILE A C 1
ATOM 2780 O O . ILE A 1 335 ? -18.795 -35.958 11.655 1.00 49.84 335 ILE A O 1
ATOM 2784 N N . ILE A 1 336 ? -20.389 -34.417 11.461 1.00 50.53 336 ILE A N 1
ATOM 2785 C CA . ILE A 1 336 ? -21.242 -35.254 10.630 1.00 50.53 336 ILE A CA 1
ATOM 2786 C C . ILE A 1 336 ? -20.568 -35.288 9.258 1.00 50.53 336 ILE A C 1
ATOM 2788 O O . ILE A 1 336 ? -20.279 -34.241 8.669 1.00 50.53 336 ILE A O 1
ATOM 2792 N N . ASP A 1 337 ? -20.279 -36.504 8.793 1.00 49.59 337 ASP A N 1
ATOM 2793 C CA . ASP A 1 337 ? -19.692 -36.819 7.494 1.00 49.59 337 ASP A CA 1
ATOM 2794 C C . ASP A 1 337 ? -20.205 -35.859 6.402 1.00 49.59 337 ASP A C 1
ATOM 2796 O O . ASP A 1 337 ? -21.411 -35.683 6.208 1.00 49.59 337 ASP A O 1
ATOM 2800 N N . LEU A 1 338 ? -19.281 -35.235 5.665 1.00 50.28 338 LEU A N 1
ATOM 2801 C CA . LEU A 1 338 ? -19.583 -34.348 4.535 1.00 50.28 338 LEU A CA 1
ATOM 2802 C C . LEU A 1 338 ? -20.436 -35.033 3.450 1.00 50.28 338 LEU A C 1
ATOM 2804 O O . LEU A 1 338 ? -20.985 -34.340 2.591 1.00 50.28 338 LEU A O 1
ATOM 2808 N N . ARG A 1 339 ? -20.570 -36.365 3.481 1.00 50.53 339 ARG A N 1
ATOM 2809 C CA . ARG A 1 339 ? -21.526 -37.134 2.671 1.00 50.53 339 ARG A CA 1
ATOM 2810 C C . ARG A 1 339 ? -22.984 -36.893 3.067 1.00 50.53 339 ARG A C 1
ATOM 2812 O O . ARG A 1 339 ? -23.825 -36.763 2.182 1.00 50.53 339 ARG A O 1
ATOM 2819 N N . THR A 1 340 ? -23.283 -36.773 4.360 1.00 49.59 340 THR A N 1
ATOM 2820 C CA . THR A 1 340 ? -24.662 -36.726 4.873 1.00 49.59 340 THR A CA 1
ATOM 2821 C C . THR A 1 340 ? -25.347 -35.389 4.574 1.00 49.59 340 THR A C 1
ATOM 2823 O O . THR A 1 340 ? -26.533 -35.371 4.261 1.00 49.59 340 THR A O 1
ATOM 2826 N N . ASN A 1 341 ? -24.601 -34.274 4.584 1.00 47.22 341 ASN A N 1
ATOM 2827 C CA . ASN A 1 341 ? -25.172 -32.923 4.438 1.00 47.22 341 ASN A CA 1
ATOM 2828 C C . ASN A 1 341 ? -24.983 -32.261 3.060 1.00 47.22 341 ASN A C 1
ATOM 2830 O O . ASN A 1 341 ? -25.687 -31.300 2.764 1.00 47.22 341 ASN A O 1
ATOM 2834 N N . ASN A 1 342 ? -24.096 -32.756 2.186 1.00 47.62 342 ASN A N 1
ATOM 2835 C CA . ASN A 1 342 ? -23.929 -32.189 0.834 1.00 47.62 342 ASN A CA 1
ATOM 2836 C C . ASN A 1 342 ? -24.914 -32.758 -0.205 1.00 47.62 342 ASN A C 1
ATOM 2838 O O . ASN A 1 342 ? -24.741 -32.528 -1.402 1.00 47.62 342 ASN A O 1
ATOM 2842 N N . GLY A 1 343 ? -25.918 -33.536 0.216 1.00 43.56 343 GLY A N 1
ATOM 2843 C CA . GLY A 1 343 ? -26.879 -34.163 -0.698 1.00 43.56 343 GLY A CA 1
ATOM 2844 C C . GLY A 1 343 ? -26.239 -35.128 -1.706 1.00 43.56 343 GLY A C 1
ATOM 2845 O O . GLY A 1 343 ? -26.855 -35.464 -2.717 1.00 43.56 343 GLY A O 1
ATOM 2846 N N . PHE A 1 344 ? -24.997 -35.567 -1.470 1.00 49.75 344 PHE A N 1
ATOM 2847 C CA . PHE A 1 344 ? -24.300 -36.465 -2.380 1.00 49.75 344 PHE A CA 1
ATOM 2848 C C . PHE A 1 344 ? -24.785 -37.901 -2.154 1.00 49.75 344 PHE A C 1
ATOM 2850 O O . PHE A 1 344 ? -24.257 -38.623 -1.318 1.00 49.75 344 PHE A O 1
ATOM 2857 N N . GLN A 1 345 ? -25.793 -38.317 -2.921 1.00 53.47 345 GLN A N 1
ATOM 2858 C CA . GLN A 1 345 ? -26.326 -39.689 -2.939 1.00 53.47 345 GLN A CA 1
ATOM 2859 C C . GLN A 1 345 ? -25.576 -40.624 -3.915 1.00 53.47 345 GLN A C 1
ATOM 2861 O O . GLN A 1 345 ? -26.116 -41.633 -4.361 1.00 53.47 345 GLN A O 1
ATOM 2866 N N . GLY A 1 346 ? -24.353 -40.275 -4.324 1.00 58.25 346 GLY A N 1
ATOM 2867 C CA . GLY A 1 346 ? -23.610 -41.030 -5.333 1.00 58.25 346 GLY A CA 1
ATOM 2868 C C . GLY A 1 346 ? -22.645 -42.049 -4.730 1.00 58.25 346 GLY A C 1
ATOM 2869 O O . GLY A 1 346 ? -21.707 -41.662 -4.044 1.00 58.25 346 GLY A O 1
ATOM 2870 N N . SER A 1 347 ? -22.770 -43.323 -5.106 1.00 62.25 347 SER A N 1
ATOM 2871 C CA . SER A 1 347 ? -21.855 -44.418 -4.720 1.00 62.25 347 SER A CA 1
ATOM 2872 C C . SER A 1 347 ? -20.491 -44.405 -5.433 1.00 62.25 347 SER A C 1
ATOM 2874 O O . SER A 1 347 ? -19.697 -45.341 -5.355 1.00 62.25 347 SER A O 1
ATOM 2876 N N . LYS A 1 348 ? -20.192 -43.333 -6.180 1.00 62.16 348 LYS A N 1
ATOM 2877 C CA . LYS A 1 348 ? -19.060 -43.265 -7.120 1.00 62.16 348 LYS A CA 1
ATOM 2878 C C . LYS A 1 348 ? -17.690 -43.442 -6.453 1.00 62.16 348 LYS A C 1
ATOM 2880 O O . LYS A 1 348 ? -16.742 -43.836 -7.125 1.00 62.16 348 LYS A O 1
ATOM 2885 N N . PHE A 1 349 ? -17.580 -43.128 -5.164 1.00 62.56 349 PHE A N 1
ATOM 2886 C CA . PHE A 1 349 ? -16.324 -43.202 -4.418 1.00 62.56 349 PHE A CA 1
ATOM 2887 C C . PHE A 1 349 ? -16.302 -44.314 -3.366 1.00 62.56 349 PHE A C 1
ATOM 2889 O O . PHE A 1 349 ? -15.288 -44.455 -2.690 1.00 62.56 349 PHE A O 1
ATOM 2896 N N . ASP A 1 350 ? -17.358 -45.122 -3.246 1.00 74.25 350 ASP A N 1
ATOM 2897 C CA . ASP A 1 350 ? -17.443 -46.166 -2.214 1.00 74.25 350 ASP A C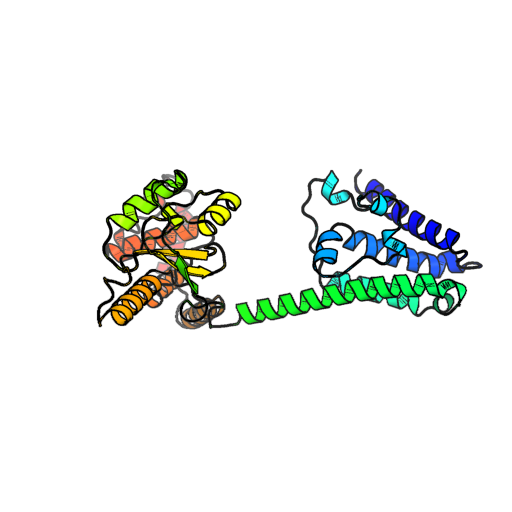A 1
ATOM 2898 C C . ASP A 1 350 ? -16.324 -47.195 -2.386 1.00 74.25 350 ASP A C 1
ATOM 2900 O O . ASP A 1 350 ? -15.611 -47.498 -1.438 1.00 74.25 350 ASP A O 1
ATOM 2904 N N . ILE A 1 351 ? -16.047 -47.587 -3.634 1.00 75.50 351 ILE A N 1
ATOM 2905 C CA . ILE A 1 351 ? -14.952 -48.505 -3.981 1.00 75.50 351 ILE A CA 1
ATOM 2906 C C . ILE A 1 351 ? -13.586 -47.969 -3.520 1.00 75.50 351 ILE A C 1
ATOM 2908 O O . ILE A 1 351 ? -12.755 -48.733 -3.039 1.00 75.50 351 ILE A O 1
ATOM 2912 N N . PHE A 1 352 ? -13.340 -46.659 -3.645 1.00 72.00 352 PHE A N 1
ATOM 2913 C CA . PHE A 1 352 ? -12.078 -46.055 -3.203 1.00 72.00 352 PHE A CA 1
ATOM 2914 C C . PHE A 1 352 ? -11.938 -46.110 -1.677 1.00 72.00 352 PHE A C 1
ATOM 2916 O O . PHE A 1 352 ? -10.856 -46.396 -1.171 1.00 72.00 352 PHE A O 1
ATOM 2923 N N . TRP A 1 353 ? -13.022 -45.854 -0.944 1.00 70.31 353 TRP A N 1
ATOM 2924 C CA . TRP A 1 353 ? -13.009 -45.857 0.518 1.00 70.31 353 TRP A CA 1
ATOM 2925 C C . TRP A 1 353 ? -12.994 -47.262 1.115 1.00 70.31 353 TRP A C 1
ATOM 2927 O O . TRP A 1 353 ? -12.341 -47.463 2.137 1.00 70.31 353 TRP A O 1
ATOM 2937 N N . ASP A 1 354 ? -13.647 -48.229 0.474 1.00 80.94 354 ASP A N 1
ATOM 2938 C CA . ASP A 1 354 ? -13.591 -49.637 0.868 1.00 80.94 354 ASP A CA 1
ATOM 2939 C C . ASP A 1 354 ? -12.170 -50.187 0.713 1.00 80.94 354 ASP A C 1
ATOM 2941 O O . ASP A 1 354 ? -11.645 -50.796 1.645 1.00 80.94 354 ASP A O 1
ATOM 2945 N N . GLU A 1 355 ? -11.504 -49.893 -0.408 1.00 77.38 355 GLU A N 1
ATOM 2946 C CA . GLU A 1 355 ? -10.086 -50.221 -0.607 1.00 77.38 355 GLU A CA 1
ATOM 2947 C C . GLU A 1 355 ? -9.179 -49.497 0.396 1.00 77.38 355 GLU A C 1
ATOM 2949 O O . GLU A 1 355 ? -8.283 -50.100 0.986 1.00 77.38 355 GLU A O 1
ATOM 2954 N N . PHE A 1 356 ? -9.437 -48.217 0.670 1.00 72.31 356 PHE A N 1
ATOM 2955 C CA . PHE A 1 356 ? -8.668 -47.456 1.653 1.00 72.31 356 PHE A CA 1
ATOM 2956 C C . PHE A 1 356 ? -8.808 -48.027 3.074 1.00 72.31 356 PHE A C 1
ATOM 2958 O O . PHE A 1 356 ? -7.812 -48.199 3.777 1.00 72.31 356 PHE A O 1
ATOM 2965 N N . ASN A 1 357 ? -10.025 -48.377 3.498 1.00 72.75 357 ASN A N 1
ATOM 2966 C CA . ASN A 1 357 ? -10.268 -49.028 4.787 1.00 72.75 357 ASN A CA 1
ATOM 2967 C C . ASN A 1 357 ? -9.617 -50.410 4.852 1.00 72.75 357 ASN A C 1
ATOM 2969 O O . ASN A 1 357 ? -9.072 -50.788 5.888 1.00 72.75 357 ASN A O 1
ATOM 2973 N N . ARG A 1 358 ? -9.649 -51.162 3.750 1.00 73.50 358 ARG A N 1
ATOM 2974 C CA . ARG A 1 358 ? -9.001 -52.469 3.657 1.00 73.50 358 ARG A CA 1
ATOM 2975 C C . ARG A 1 358 ? -7.486 -52.352 3.818 1.00 73.50 358 ARG A C 1
ATOM 2977 O O . ARG A 1 358 ? -6.921 -53.076 4.630 1.00 73.50 358 ARG A O 1
ATOM 2984 N N . TYR A 1 359 ? -6.867 -51.370 3.167 1.00 73.31 359 TYR A N 1
ATOM 2985 C CA . TYR A 1 359 ? -5.445 -51.063 3.317 1.00 73.31 359 TYR A CA 1
ATOM 2986 C C . TYR A 1 359 ? -5.062 -50.753 4.774 1.00 73.31 359 TYR A C 1
ATOM 2988 O O . TYR A 1 359 ? -4.110 -51.326 5.298 1.00 73.31 359 TYR A O 1
ATOM 2996 N N . PHE A 1 360 ? -5.817 -49.904 5.479 1.00 64.88 360 PHE A N 1
ATOM 2997 C CA . PHE A 1 360 ? -5.514 -49.598 6.887 1.00 64.88 360 PHE A CA 1
ATOM 2998 C C . PHE A 1 360 ? -5.761 -50.779 7.83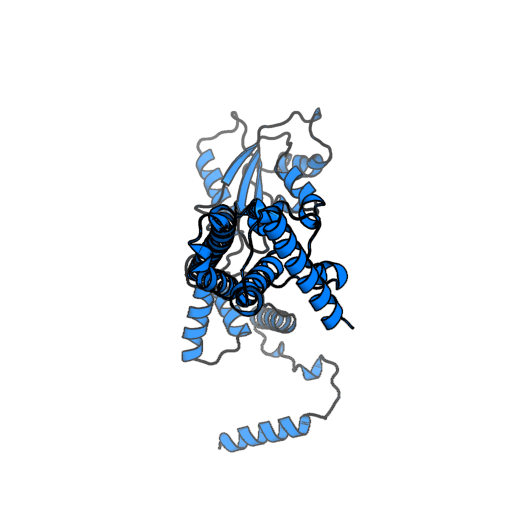4 1.00 64.88 360 PHE A C 1
ATOM 3000 O O . PHE A 1 360 ? -5.004 -50.963 8.785 1.00 64.88 360 PHE A O 1
ATOM 3007 N N . ASN A 1 361 ? -6.769 -51.607 7.560 1.00 65.81 361 ASN A N 1
ATOM 3008 C CA . ASN A 1 361 ? -7.041 -52.811 8.346 1.00 65.81 361 ASN A CA 1
ATOM 3009 C C . ASN A 1 361 ? -6.025 -53.940 8.090 1.00 65.81 361 ASN A C 1
ATOM 3011 O O . ASN A 1 361 ? -5.836 -54.790 8.959 1.00 65.81 361 ASN A O 1
ATOM 3015 N N . GLU A 1 362 ? -5.362 -53.953 6.932 1.00 58.56 362 GLU A N 1
ATOM 3016 C CA . GLU A 1 362 ? -4.261 -54.876 6.628 1.00 58.56 362 GLU A CA 1
ATOM 3017 C C . GLU A 1 362 ? -2.921 -54.411 7.221 1.00 58.56 362 GLU A C 1
ATOM 3019 O O . GLU A 1 362 ? -2.102 -55.249 7.577 1.00 58.56 362 GLU A O 1
ATOM 3024 N N . VAL A 1 363 ? -2.708 -53.101 7.395 1.00 50.84 363 VAL A N 1
ATOM 3025 C CA . VAL A 1 363 ? -1.457 -52.529 7.942 1.00 50.84 363 VAL A CA 1
ATOM 3026 C C . VAL A 1 363 ? -1.424 -52.501 9.485 1.00 50.84 363 VAL A C 1
ATOM 3028 O O . VAL A 1 363 ? -0.365 -52.291 10.072 1.00 50.84 363 VAL A O 1
ATOM 3031 N N . ILE A 1 364 ? -2.562 -52.720 10.160 1.00 48.03 364 ILE A N 1
ATOM 3032 C CA . ILE A 1 364 ? -2.683 -52.723 11.638 1.00 48.03 364 ILE A CA 1
ATOM 3033 C C . ILE A 1 364 ? -2.785 -54.156 12.228 1.00 48.03 364 ILE A C 1
ATOM 3035 O O . ILE A 1 364 ? -2.955 -54.327 13.435 1.00 48.03 364 ILE A O 1
ATOM 3039 N N . LYS A 1 365 ? -2.618 -55.205 11.414 1.00 41.06 365 LYS A N 1
ATOM 3040 C CA . LYS A 1 365 ? -2.297 -56.562 11.902 1.00 41.06 365 LYS A CA 1
ATOM 3041 C C . LYS A 1 365 ? -0.802 -56.812 11.811 1.00 41.06 365 LYS A C 1
ATOM 3043 O O . LYS A 1 365 ? -0.294 -57.503 12.722 1.00 41.06 365 LYS A O 1
#

Foldseek 3Di:
DPPVVQVVLLVVLLVLLVVLCVVLVDDDPDCCCVPLVVQLSNLVSVLCLLCQVPQVVLVVVVLHQFPSNCPRPQNVVVHTSNCVCVVVVHDRDDDDLVVLLVSLVSNVVSCPDPSVPDPSNVVVSVSNNSSSVSSVSVSVVVVVVVVVVVCQQQDQDHPFALVPAKDKDKDDADDPVPADPLCVVVQVVQVPDDFLPKDWCVVSFDPDPVSRVVCVVDPHHRATKMWMWGQNDDPVGITIMMHGHDDPVRDDPCRVVSNVVSSVVVNVPPQDAGHNNNLVVQCVVVCVVDPDDPLVSVLVVCVVGSHPDADPDPVSRVVNVLVVVCVVVVHPCSPPDPCVPVPPPDCPCVVVVVVVVVVVVVVVD

Secondary structure (DSSP, 8-state):
-HHHHHHHHHHHHHHHHHHHHHHTT----GGGGGTHHHHHHHHHHHHHHHHGGGHHHHHTTT-PPPHHHHTSHHHHTT--S-THHHHTTPPPPPP-HHHHHHHHHHHHHHHTSTTTTSGGGHHHHHHHHHHHHHHHHHHHHHHHHHHHHHHHHH-SS-S--HHHH-EEEEE----TTTS-GGGHHHHHHHHHSPTT-EEEGGGTS-SSHHHHHHHHHT---SS-EEEEEE---GGG--EEEEEEPPPTTT--TTHHHHHHHHHHHHHHHSPB---HHHHHHHHHHHHHH----HHHHHHHHHHHH-B-PPPSSHHHHHHHHHHHHHHHTT-GGG---HHHHTT---GGGHHHHHHHHHHHHHHT-

Radius of gyration: 32.11 Å; chains: 1; bounding box: 61×82×85 Å